Protein AF-A0A452YHN7-F1 (afdb_monomer_lite)

Organism: Aegilops tauschii subsp. strangulata (NCBI:txid200361)

Radius of gyration: 22.76 Å; chains: 1; bounding box: 49×23×71 Å

Secondary structure (DSSP, 8-state):
-HHHHHHHHHHHHHHS-THHHHHHHHHHHHHHHHHHHHHHHT---HHHHHHHHHHHHHHHHHHHHHT-GGGHHHHHHHHHHHHHHHHHHHHHHHHHHHH--HHHH--SSSSPPHHHHHHHHHHHHHHHHHTTT--SHHHHHHHHHHHHHHHHHHHHHTTSSSHHHHHHHHHHHHHHHHHHHHHHHHHTT-

Foldseek 3Di:
DVVLVVVQVVCCVPVVDSVVSCVVCVVVLVVVVVVLLVVLVPDLDLLVLLLQLLVLVVVVVVCVVVVHCRCVVSSVVSNVSSLVSSVVSLVVVLVCLVVDDLVVQDDDDLAAGVVLVVLLVVVLSSCVSCVNVPPCSCVVSNVSSVVSVVVSLQVNLVPDPDPVSSVSSVVNSVVSSVVSCCVSVVVVVD

Sequence (190 aa):
MDTASSEYIFIKAFFRDESMFYRVFEGPVAVIDENMKLTLANSHDAICLMLMICITKKHQLVMSNRRLPCLDTYLDKALIYLWPRFKTVFDMYIQSLYQCDAKMLWVDGTHPHHIVRCYMEFTASLIQLNAECGDGQLDMSLKRLRLAVDDLLVRFAEKFATQKLKHLFLLNNCDMAISILKVRFVLSCK

InterPro domains:
  IPR007258 Vps52 [PTHR14190] (1-182)
  IPR048361 Vps52, C-terminal [PF20655] (1-182)

Structure (mmCIF, N/CA/C/O backbone):
data_AF-A0A452YHN7-F1
#
_entry.id   AF-A0A452YHN7-F1
#
loop_
_atom_site.group_PDB
_atom_site.id
_atom_site.type_symbol
_atom_site.label_atom_id
_atom_site.label_alt_id
_atom_site.label_comp_id
_atom_site.label_asym_id
_atom_site.label_entity_id
_atom_site.label_seq_id
_atom_site.pdbx_PDB_ins_code
_atom_site.Cartn_x
_atom_site.Cartn_y
_atom_site.Cartn_z
_atom_site.occupancy
_atom_site.B_iso_or_equiv
_atom_site.auth_seq_id
_atom_site.auth_comp_id
_atom_site.auth_asym_id
_atom_site.auth_atom_id
_atom_site.pdbx_PDB_model_num
ATOM 1 N N . MET A 1 1 ? 8.869 4.383 -19.196 1.00 88.31 1 MET A N 1
ATOM 2 C CA . MET A 1 1 ? 8.410 3.147 -19.867 1.00 88.31 1 MET A CA 1
ATOM 3 C C . MET A 1 1 ? 8.464 3.276 -21.378 1.00 88.31 1 MET A C 1
ATOM 5 O O . MET A 1 1 ? 9.208 2.520 -21.979 1.00 88.31 1 MET A O 1
ATOM 9 N N . ASP A 1 2 ? 7.750 4.225 -21.990 1.00 91.81 2 ASP A N 1
ATOM 10 C CA . ASP A 1 2 ? 7.686 4.320 -23.459 1.00 91.81 2 ASP A CA 1
ATOM 11 C C . ASP A 1 2 ? 9.045 4.577 -24.114 1.00 91.81 2 ASP A C 1
ATOM 13 O O . ASP A 1 2 ? 9.359 3.914 -25.093 1.00 91.81 2 ASP A O 1
ATOM 17 N N . THR A 1 3 ? 9.895 5.419 -23.514 1.00 93.25 3 THR A N 1
ATOM 18 C CA . THR A 1 3 ? 11.285 5.610 -23.964 1.00 93.25 3 THR A CA 1
ATOM 19 C C . THR A 1 3 ? 12.079 4.304 -23.942 1.00 93.25 3 THR A C 1
ATOM 21 O O . THR A 1 3 ? 12.706 3.942 -24.924 1.00 93.25 3 THR A O 1
ATOM 24 N N . ALA A 1 4 ? 12.020 3.544 -22.845 1.00 93.50 4 ALA A N 1
ATOM 25 C CA . ALA A 1 4 ? 12.702 2.252 -22.769 1.00 93.50 4 ALA A CA 1
ATOM 26 C C . ALA A 1 4 ? 12.149 1.262 -23.811 1.00 93.50 4 ALA A C 1
ATOM 28 O O . ALA A 1 4 ? 12.918 0.546 -24.443 1.00 93.50 4 ALA A O 1
ATOM 29 N N . SER A 1 5 ? 10.830 1.259 -24.042 1.00 94.44 5 SER A N 1
ATOM 30 C CA . SER A 1 5 ? 10.205 0.444 -25.087 1.00 94.44 5 SER A CA 1
ATOM 31 C C . SER A 1 5 ? 10.688 0.823 -26.491 1.00 94.44 5 SER A C 1
ATOM 33 O O . SER A 1 5 ? 11.047 -0.068 -27.258 1.00 94.44 5 SER A O 1
ATOM 35 N N . SER A 1 6 ? 10.708 2.116 -26.835 1.00 95.50 6 SER A N 1
ATOM 36 C CA . SER A 1 6 ? 11.154 2.583 -28.153 1.00 95.50 6 SER A CA 1
ATOM 37 C C . SER A 1 6 ? 12.633 2.293 -28.381 1.00 95.50 6 SER A C 1
ATOM 39 O O . SER A 1 6 ? 12.98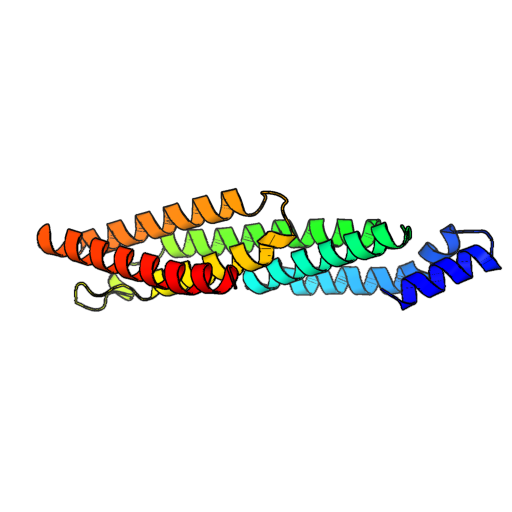6 1.761 -29.431 1.00 95.50 6 SER A O 1
ATOM 41 N N . GLU A 1 7 ? 13.477 2.563 -27.382 1.00 95.50 7 GLU A N 1
ATOM 42 C CA . GLU A 1 7 ? 14.915 2.298 -27.455 1.00 95.50 7 GLU A CA 1
ATOM 43 C C . GLU A 1 7 ? 15.213 0.804 -27.565 1.00 95.50 7 GLU A C 1
ATOM 45 O O . GLU A 1 7 ? 16.037 0.403 -28.381 1.00 95.50 7 GLU A O 1
ATOM 50 N N . TYR A 1 8 ? 14.515 -0.053 -26.815 1.00 95.50 8 TYR A N 1
ATOM 51 C CA . TYR A 1 8 ? 14.712 -1.498 -26.918 1.00 95.50 8 TYR A CA 1
ATOM 52 C C . TYR A 1 8 ? 14.364 -2.028 -28.316 1.00 95.50 8 TYR A C 1
ATOM 54 O O . TYR A 1 8 ? 15.129 -2.805 -28.889 1.00 95.50 8 TYR A O 1
ATOM 62 N N . ILE A 1 9 ? 13.247 -1.576 -28.901 1.00 95.06 9 ILE A N 1
ATOM 63 C CA . ILE A 1 9 ? 12.852 -1.959 -30.265 1.00 95.06 9 ILE A CA 1
ATOM 64 C C . ILE A 1 9 ? 13.881 -1.455 -31.284 1.00 95.06 9 ILE A C 1
ATOM 66 O O . ILE A 1 9 ? 14.292 -2.219 -32.161 1.00 95.06 9 ILE A O 1
ATOM 70 N N . PHE A 1 10 ? 14.315 -0.198 -31.161 1.00 96.38 10 PHE A N 1
ATOM 71 C CA . PHE A 1 10 ? 15.325 0.385 -32.041 1.00 96.38 10 PHE A CA 1
ATOM 72 C C . PHE A 1 10 ? 16.651 -0.374 -31.957 1.00 96.38 10 PHE A C 1
ATOM 74 O O . PHE A 1 10 ? 17.165 -0.808 -32.986 1.00 96.38 10 PHE A O 1
ATOM 81 N N . ILE A 1 11 ? 17.176 -0.597 -30.750 1.00 95.75 11 ILE A N 1
ATOM 82 C CA . ILE A 1 11 ? 18.455 -1.279 -30.532 1.00 95.75 11 ILE A CA 1
ATOM 83 C C . ILE A 1 11 ? 18.406 -2.701 -31.088 1.00 95.75 11 ILE A C 1
ATOM 85 O O . ILE A 1 11 ? 19.305 -3.111 -31.825 1.00 95.75 11 ILE A O 1
ATOM 89 N N . LYS A 1 12 ? 17.321 -3.430 -30.810 1.00 94.00 12 LYS A N 1
ATOM 90 C CA . LYS A 1 12 ? 17.101 -4.772 -31.349 1.00 94.00 12 LYS A CA 1
ATOM 91 C C . LYS A 1 12 ? 17.073 -4.778 -32.880 1.00 94.00 12 LYS A C 1
ATOM 93 O O . LYS A 1 12 ? 17.652 -5.674 -33.488 1.00 94.00 12 LYS A O 1
ATOM 98 N N . ALA A 1 13 ? 16.429 -3.798 -33.514 1.00 95.75 13 ALA A N 1
ATOM 99 C CA . ALA A 1 13 ? 16.336 -3.721 -34.971 1.00 95.75 13 ALA A CA 1
ATOM 100 C C . ALA A 1 13 ? 17.654 -3.284 -35.636 1.00 95.75 13 ALA A C 1
ATOM 102 O O . ALA A 1 13 ? 18.061 -3.869 -36.640 1.00 95.75 13 ALA A O 1
ATOM 103 N N . PHE A 1 14 ? 18.315 -2.267 -35.080 1.00 96.94 14 PHE A N 1
ATOM 104 C CA . PHE A 1 14 ? 19.502 -1.642 -35.657 1.00 96.94 14 PHE A CA 1
ATOM 105 C C . PHE A 1 14 ? 20.768 -2.468 -35.407 1.00 96.94 14 PHE A C 1
ATOM 107 O O . PHE A 1 14 ? 21.507 -2.759 -36.345 1.00 96.94 14 PHE A O 1
ATOM 114 N N . PHE A 1 15 ? 21.004 -2.888 -34.160 1.00 94.62 15 PHE A N 1
ATOM 115 C CA . PHE A 1 15 ? 22.218 -3.613 -33.772 1.00 94.62 15 PHE A CA 1
ATOM 116 C C . PHE A 1 15 ? 22.069 -5.135 -33.842 1.00 94.62 15 PHE A C 1
ATOM 118 O O . PHE A 1 15 ? 23.077 -5.835 -33.838 1.00 94.62 15 PHE A O 1
ATOM 125 N N . ARG A 1 16 ? 20.834 -5.659 -33.915 1.00 93.69 16 ARG A N 1
ATOM 126 C CA . ARG A 1 16 ? 20.531 -7.106 -33.859 1.00 93.69 16 ARG A CA 1
ATOM 127 C C . ARG A 1 16 ? 21.075 -7.808 -32.607 1.00 93.69 16 ARG A C 1
ATOM 129 O O . ARG A 1 16 ? 21.238 -9.024 -32.607 1.00 93.69 16 ARG A O 1
ATOM 136 N N . ASP A 1 17 ? 21.317 -7.044 -31.545 1.00 92.19 17 ASP A N 1
ATOM 137 C CA . ASP A 1 17 ? 21.816 -7.513 -30.255 1.00 92.19 17 ASP A CA 1
ATOM 138 C C . ASP A 1 17 ? 21.023 -6.839 -29.128 1.00 92.19 17 ASP A C 1
ATOM 140 O O . ASP A 1 17 ? 21.126 -5.634 -28.898 1.00 92.19 17 ASP A O 1
ATOM 144 N N . GLU A 1 18 ? 20.213 -7.626 -28.422 1.00 88.62 18 GLU A N 1
ATOM 145 C CA . GLU A 1 18 ? 19.385 -7.144 -27.312 1.00 88.62 18 GLU A CA 1
ATOM 146 C C . GLU A 1 18 ? 20.215 -6.789 -26.070 1.00 88.62 18 GLU A C 1
ATOM 148 O O . GLU A 1 18 ? 19.788 -5.968 -25.257 1.00 88.62 18 GLU A O 1
ATOM 153 N N . SER A 1 19 ? 21.418 -7.361 -25.925 1.00 92.12 19 SER A N 1
ATOM 154 C CA . SER A 1 19 ? 22.279 -7.131 -24.761 1.00 92.12 19 SER A CA 1
ATOM 155 C C . SER A 1 19 ? 22.757 -5.677 -24.667 1.00 92.12 19 SER A C 1
ATOM 157 O O . SER A 1 19 ? 22.983 -5.157 -23.571 1.00 92.12 19 SER A O 1
ATOM 159 N N . MET A 1 20 ? 22.828 -4.985 -25.809 1.00 93.94 20 MET A N 1
ATOM 160 C CA . MET A 1 20 ? 23.209 -3.577 -25.886 1.00 93.94 20 MET A CA 1
ATOM 161 C C . MET A 1 20 ? 22.236 -2.659 -25.148 1.00 93.94 20 MET A C 1
ATOM 163 O O . MET A 1 20 ? 22.677 -1.682 -24.546 1.00 93.94 20 MET A O 1
ATOM 167 N N . PHE A 1 21 ? 20.939 -2.984 -25.121 1.00 95.06 21 PHE A N 1
ATOM 168 C CA . PHE A 1 21 ? 19.966 -2.196 -24.364 1.00 95.06 21 PHE A CA 1
ATOM 169 C C . PHE A 1 21 ? 20.344 -2.144 -22.883 1.00 95.06 21 PHE A C 1
ATOM 171 O O . PHE A 1 21 ? 20.400 -1.066 -22.296 1.00 95.06 21 PHE A O 1
ATOM 178 N N . TYR A 1 22 ? 20.670 -3.298 -22.297 1.00 94.06 22 TYR A N 1
ATOM 179 C CA . TYR A 1 22 ? 21.016 -3.388 -20.881 1.00 94.06 22 TYR A CA 1
ATOM 180 C C . TYR A 1 22 ? 22.304 -2.630 -20.552 1.00 94.06 22 TYR A C 1
ATOM 182 O O . TYR A 1 22 ? 22.379 -2.028 -19.490 1.00 94.06 22 TYR A O 1
ATOM 190 N N . ARG A 1 23 ? 23.275 -2.584 -21.474 1.00 94.12 23 ARG A N 1
ATOM 191 C CA . ARG A 1 23 ? 24.498 -1.775 -21.319 1.00 94.12 23 ARG A CA 1
ATOM 192 C C . ARG A 1 23 ? 24.214 -0.274 -21.365 1.00 94.12 23 ARG A C 1
ATOM 194 O O . ARG A 1 23 ? 24.741 0.474 -20.552 1.00 94.12 23 ARG A O 1
ATOM 201 N N . VAL A 1 24 ? 23.368 0.171 -22.296 1.00 94.25 24 VAL A N 1
ATOM 202 C CA . VAL A 1 24 ? 22.991 1.591 -22.422 1.00 94.25 24 VAL A CA 1
ATOM 203 C C . VAL A 1 24 ? 22.180 2.054 -21.209 1.00 94.25 24 VAL A C 1
ATOM 205 O O . VAL A 1 24 ? 22.388 3.156 -20.703 1.00 94.25 24 VAL A O 1
ATOM 208 N N . PHE A 1 25 ? 21.269 1.210 -20.721 1.00 94.94 25 PHE A N 1
ATOM 209 C CA . PHE A 1 25 ? 20.377 1.540 -19.609 1.00 94.94 25 PHE A CA 1
ATOM 210 C C . PHE A 1 25 ? 20.943 1.209 -18.223 1.00 94.94 25 PHE A C 1
ATOM 212 O O . PHE A 1 25 ? 20.307 1.564 -17.233 1.00 94.94 25 PHE A O 1
ATOM 219 N N . GLU A 1 26 ? 22.130 0.605 -18.120 1.00 94.75 26 GLU A N 1
ATOM 220 C CA . GLU A 1 26 ? 22.750 0.235 -16.841 1.00 94.75 26 GLU A CA 1
ATOM 221 C C . GLU A 1 26 ? 22.868 1.436 -15.891 1.00 94.75 26 GLU A C 1
ATOM 223 O O . GLU A 1 26 ? 22.353 1.395 -14.775 1.00 94.75 26 GLU A O 1
ATOM 228 N N . GLY A 1 27 ? 23.474 2.535 -16.354 1.00 96.25 27 GLY A N 1
ATOM 229 C CA . GLY A 1 27 ? 23.665 3.751 -15.556 1.00 96.25 27 GLY A CA 1
ATOM 230 C C . GLY A 1 27 ? 22.347 4.381 -15.080 1.00 96.25 27 GLY A C 1
ATOM 231 O O . GLY A 1 27 ? 22.162 4.560 -13.875 1.00 96.25 27 GLY A O 1
ATOM 232 N N . PRO A 1 28 ? 21.394 4.687 -15.984 1.00 94.06 28 PRO A N 1
ATOM 233 C CA . PRO A 1 28 ? 20.086 5.211 -15.596 1.00 94.06 28 PRO A CA 1
ATOM 234 C C . PRO A 1 28 ? 19.325 4.301 -14.624 1.00 94.06 28 PRO A C 1
ATOM 236 O O . PRO A 1 28 ? 18.767 4.785 -13.640 1.00 94.06 28 PRO A O 1
ATOM 239 N N . VAL A 1 29 ? 19.315 2.985 -14.867 1.00 93.12 29 VAL A N 1
ATOM 240 C CA . VAL A 1 29 ? 18.638 2.022 -13.987 1.00 93.12 29 VAL A CA 1
ATOM 241 C C . VAL A 1 29 ? 19.311 1.969 -12.615 1.00 93.12 29 VAL A C 1
ATOM 243 O O . VAL A 1 29 ? 18.602 1.914 -11.613 1.00 93.12 29 VAL A O 1
ATOM 246 N N . ALA A 1 30 ? 20.643 2.049 -12.543 1.00 94.88 30 ALA A N 1
ATOM 247 C CA . ALA A 1 30 ? 21.377 2.088 -11.279 1.00 94.88 30 ALA A CA 1
ATOM 248 C C . ALA A 1 30 ? 21.014 3.319 -10.433 1.00 94.88 30 ALA A C 1
ATOM 250 O O . ALA A 1 30 ? 20.709 3.176 -9.251 1.00 94.88 30 ALA A O 1
ATOM 251 N N . VAL A 1 31 ? 20.945 4.511 -11.037 1.00 95.94 31 VAL A N 1
ATOM 252 C CA . VAL A 1 31 ? 20.538 5.740 -10.328 1.00 95.94 31 VAL A CA 1
ATOM 253 C C . VAL A 1 31 ? 19.111 5.625 -9.786 1.00 95.94 31 VAL A C 1
ATOM 255 O O . VAL A 1 31 ? 18.834 6.006 -8.647 1.00 95.94 31 VAL A O 1
ATOM 258 N N . ILE A 1 32 ? 18.191 5.072 -10.582 1.00 93.06 32 ILE A N 1
ATOM 259 C CA . ILE A 1 32 ? 16.807 4.855 -10.146 1.00 93.06 32 ILE A CA 1
ATOM 260 C C . ILE A 1 32 ? 16.756 3.841 -8.991 1.00 93.06 32 ILE A C 1
ATOM 262 O O . ILE A 1 32 ? 16.024 4.058 -8.024 1.00 93.06 32 ILE A O 1
ATOM 266 N N . ASP A 1 33 ? 17.536 2.760 -9.069 1.00 93.38 33 ASP A N 1
ATOM 267 C CA . ASP A 1 33 ? 17.636 1.724 -8.034 1.00 93.38 33 ASP A CA 1
ATOM 268 C C . ASP A 1 33 ? 18.132 2.291 -6.696 1.00 93.38 33 ASP A C 1
ATOM 270 O O . ASP A 1 33 ? 17.554 2.018 -5.642 1.00 93.38 33 ASP A O 1
ATOM 274 N N . GLU A 1 34 ? 19.178 3.117 -6.730 1.00 95.06 34 GLU A N 1
ATOM 275 C CA . GLU A 1 34 ? 19.720 3.788 -5.547 1.00 95.06 34 GLU A CA 1
ATOM 276 C C . GLU A 1 34 ? 18.713 4.763 -4.936 1.00 95.06 34 GLU A C 1
ATOM 278 O O . GLU A 1 34 ? 18.426 4.692 -3.736 1.00 95.06 34 GLU A O 1
ATOM 283 N N . ASN A 1 35 ? 18.103 5.621 -5.758 1.00 93.44 35 ASN A N 1
ATOM 284 C CA . ASN A 1 35 ? 17.097 6.572 -5.292 1.00 93.44 35 ASN A CA 1
ATOM 285 C C . ASN A 1 35 ? 15.884 5.870 -4.664 1.00 93.44 35 ASN A C 1
ATOM 287 O O . ASN A 1 35 ? 15.347 6.317 -3.646 1.00 93.44 35 ASN A O 1
ATOM 291 N N . MET A 1 36 ? 15.461 4.744 -5.243 1.00 92.62 36 MET A N 1
ATOM 292 C CA . MET A 1 36 ? 14.373 3.939 -4.706 1.00 92.62 36 MET A CA 1
ATOM 293 C C . MET A 1 36 ? 14.715 3.405 -3.311 1.00 92.62 36 MET A C 1
ATOM 295 O O . MET A 1 36 ? 13.911 3.559 -2.392 1.00 92.62 36 MET A O 1
ATOM 299 N N . LYS A 1 37 ? 15.914 2.847 -3.108 1.00 92.19 37 LYS A N 1
ATOM 300 C CA . LYS A 1 37 ? 16.347 2.358 -1.785 1.00 92.19 37 LYS A CA 1
ATOM 301 C C . LYS A 1 37 ? 16.374 3.472 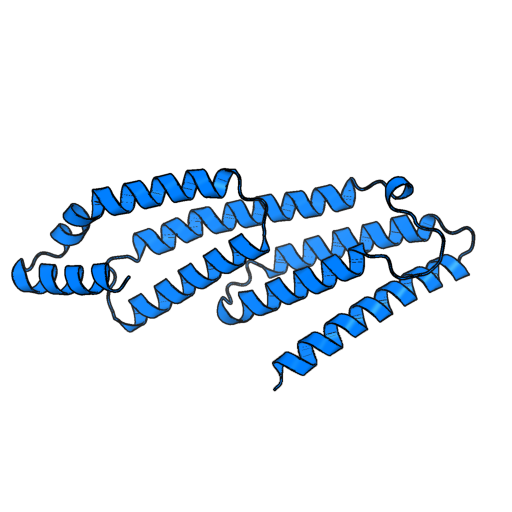-0.740 1.00 92.19 37 LYS A C 1
ATOM 303 O O . LYS A 1 37 ? 15.852 3.282 0.358 1.00 92.19 37 LYS A O 1
ATOM 308 N N . LEU A 1 38 ? 16.935 4.631 -1.090 1.00 93.31 38 LEU A N 1
ATOM 309 C CA . LEU A 1 38 ? 17.023 5.789 -0.194 1.00 93.31 38 LEU A CA 1
ATOM 310 C C . LEU A 1 38 ? 15.638 6.306 0.206 1.00 93.31 38 LEU A C 1
ATOM 312 O O . LEU A 1 38 ? 15.378 6.558 1.383 1.00 93.31 38 LEU A O 1
ATOM 316 N N . THR A 1 39 ? 14.731 6.411 -0.765 1.00 92.00 39 THR A N 1
ATOM 317 C CA . THR A 1 39 ? 13.365 6.891 -0.531 1.00 92.00 39 THR A CA 1
ATOM 318 C C . THR A 1 39 ? 12.570 5.904 0.328 1.00 92.00 39 THR A C 1
ATOM 320 O O . THR A 1 39 ? 11.875 6.302 1.265 1.00 92.00 39 THR A O 1
ATOM 323 N N . LEU A 1 40 ? 12.684 4.600 0.051 1.00 94.19 40 LEU A N 1
ATOM 324 C CA . LEU A 1 40 ? 11.934 3.572 0.771 1.00 94.19 40 LEU A CA 1
ATOM 325 C C . LEU A 1 40 ? 12.386 3.403 2.219 1.00 94.19 40 LEU A C 1
ATOM 327 O O . LEU A 1 40 ? 11.536 3.147 3.070 1.00 94.19 40 LEU A O 1
ATOM 331 N N . ALA A 1 41 ? 13.674 3.588 2.521 1.00 91.31 41 ALA A N 1
ATOM 332 C CA . ALA A 1 41 ? 14.206 3.440 3.877 1.00 91.31 41 ALA A CA 1
ATOM 333 C C . ALA A 1 41 ? 13.457 4.301 4.913 1.00 91.31 41 ALA A C 1
ATOM 335 O O . ALA A 1 41 ? 13.236 3.856 6.039 1.00 91.31 41 ALA A O 1
ATOM 336 N N . ASN A 1 42 ? 12.998 5.491 4.509 1.00 89.56 42 ASN A N 1
ATOM 337 C CA . ASN A 1 42 ? 12.337 6.461 5.385 1.00 89.56 42 ASN A CA 1
ATOM 338 C C . ASN A 1 42 ? 10.824 6.606 5.134 1.00 89.56 42 ASN A C 1
ATOM 340 O O . ASN A 1 42 ? 10.173 7.441 5.763 1.00 89.56 42 ASN A O 1
ATOM 344 N N . SER A 1 43 ? 10.234 5.804 4.239 1.00 93.19 43 SER A N 1
ATOM 345 C CA . SER A 1 43 ? 8.803 5.892 3.921 1.00 93.19 43 SER A CA 1
ATOM 346 C C . SER A 1 43 ? 7.956 5.156 4.954 1.00 93.19 43 SER A C 1
ATOM 348 O O . SER A 1 43 ? 8.125 3.953 5.137 1.00 93.19 43 SER A O 1
ATOM 350 N N . HIS A 1 44 ? 7.046 5.857 5.627 1.00 94.75 44 HIS A N 1
ATOM 351 C CA . HIS A 1 44 ? 6.161 5.298 6.659 1.00 94.75 44 HIS A CA 1
ATOM 352 C C . HIS A 1 44 ? 4.685 5.319 6.251 1.00 94.75 44 HIS A C 1
ATOM 354 O O . HIS A 1 44 ? 3.826 5.095 7.095 1.00 94.75 44 HIS A O 1
ATOM 360 N N . ASP A 1 45 ? 4.384 5.602 4.982 1.00 95.31 45 ASP A N 1
ATOM 361 C CA . ASP A 1 45 ? 3.023 5.666 4.448 1.00 95.31 45 ASP A CA 1
ATOM 362 C C . ASP A 1 45 ? 2.686 4.362 3.712 1.00 95.31 45 ASP A C 1
ATOM 364 O O . ASP A 1 45 ? 3.121 4.123 2.581 1.00 95.31 45 ASP A O 1
ATOM 368 N N . ALA A 1 46 ? 1.899 3.503 4.362 1.00 95.31 46 ALA A N 1
ATOM 369 C CA . ALA A 1 46 ? 1.489 2.227 3.787 1.00 95.31 46 ALA A CA 1
ATOM 370 C C . ALA A 1 46 ? 0.574 2.378 2.555 1.00 95.31 46 ALA A C 1
ATOM 372 O O . ALA A 1 46 ? 0.618 1.521 1.673 1.00 95.31 46 ALA A O 1
ATOM 373 N N . ILE A 1 47 ? -0.228 3.447 2.458 1.00 94.88 47 ILE A N 1
ATOM 374 C CA . ILE A 1 47 ? -1.088 3.694 1.289 1.00 94.88 47 ILE A CA 1
ATOM 375 C C . ILE A 1 47 ? -0.221 4.056 0.086 1.00 94.88 47 ILE A C 1
ATOM 377 O O . ILE A 1 47 ? -0.394 3.480 -0.988 1.00 94.88 47 ILE A O 1
ATOM 381 N N . CYS A 1 48 ? 0.745 4.956 0.274 1.00 94.94 48 CYS A N 1
ATOM 382 C CA . CYS A 1 48 ? 1.697 5.330 -0.769 1.00 94.94 48 CYS A CA 1
ATOM 383 C C . CYS A 1 48 ? 2.504 4.113 -1.250 1.00 94.94 48 CYS A C 1
ATOM 385 O O . CYS A 1 48 ? 2.599 3.864 -2.451 1.00 94.94 48 CYS A O 1
ATOM 387 N N . LEU A 1 49 ? 3.005 3.287 -0.324 1.00 95.62 49 LEU A N 1
ATOM 388 C CA . LEU A 1 49 ? 3.714 2.050 -0.667 1.00 95.62 49 LEU A CA 1
ATOM 389 C C . LEU A 1 49 ? 2.828 1.075 -1.457 1.00 95.62 49 LEU A C 1
ATOM 391 O O . LEU A 1 49 ? 3.273 0.535 -2.468 1.00 95.62 49 LEU A O 1
ATOM 395 N N . MET A 1 50 ? 1.569 0.884 -1.050 1.00 94.56 50 MET A N 1
ATOM 396 C CA . MET A 1 50 ? 0.617 0.047 -1.790 1.00 94.56 50 MET A CA 1
ATOM 397 C C . MET A 1 50 ? 0.349 0.597 -3.197 1.00 94.56 50 MET A C 1
ATOM 399 O O . MET A 1 50 ? 0.322 -0.159 -4.168 1.00 94.56 50 MET A O 1
ATOM 403 N N . LEU A 1 51 ? 0.214 1.917 -3.335 1.00 94.50 51 LEU A N 1
ATOM 404 C CA . LEU A 1 51 ? 0.050 2.563 -4.633 1.00 94.50 51 LEU A CA 1
ATOM 405 C C . LEU A 1 51 ? 1.263 2.307 -5.542 1.00 94.50 51 LEU A C 1
ATOM 407 O O . LEU A 1 51 ? 1.085 1.925 -6.697 1.00 94.50 51 LEU A O 1
ATOM 411 N N . MET A 1 52 ? 2.488 2.443 -5.025 1.00 95.06 52 MET A N 1
ATOM 412 C CA . MET A 1 52 ? 3.715 2.148 -5.778 1.00 95.06 52 MET A CA 1
ATOM 413 C C . MET A 1 52 ? 3.780 0.682 -6.231 1.00 95.06 52 MET A C 1
ATOM 415 O O . MET A 1 52 ? 4.150 0.411 -7.375 1.00 95.06 52 MET A O 1
ATOM 419 N N . ILE A 1 53 ? 3.385 -0.263 -5.372 1.00 94.69 53 ILE A N 1
ATOM 420 C CA . ILE A 1 53 ? 3.296 -1.694 -5.712 1.00 94.69 53 ILE A CA 1
ATOM 421 C C . ILE A 1 53 ? 2.329 -1.901 -6.877 1.00 94.69 53 ILE A C 1
ATOM 423 O O . ILE A 1 53 ? 2.672 -2.555 -7.864 1.00 94.69 53 ILE A O 1
ATOM 427 N N . CYS A 1 54 ? 1.138 -1.312 -6.792 1.00 94.00 54 CYS A N 1
ATOM 428 C CA . CYS A 1 54 ? 0.121 -1.478 -7.818 1.00 94.00 54 CYS A CA 1
ATOM 429 C C . CYS A 1 54 ? 0.491 -0.816 -9.148 1.00 94.00 54 CYS A C 1
ATOM 431 O O . CYS A 1 54 ? 0.293 -1.416 -10.205 1.00 94.00 54 CYS A O 1
ATOM 433 N N . ILE A 1 55 ? 1.121 0.361 -9.117 1.00 94.00 55 ILE A N 1
ATOM 434 C CA . ILE A 1 55 ? 1.686 0.994 -10.316 1.00 94.00 55 ILE A CA 1
ATOM 435 C C . ILE A 1 55 ? 2.750 0.086 -10.948 1.00 94.00 55 ILE A C 1
ATOM 437 O O . ILE A 1 55 ? 2.712 -0.151 -12.155 1.00 94.00 55 ILE A O 1
ATOM 441 N N . THR A 1 56 ? 3.652 -0.479 -10.140 1.00 94.94 56 THR A N 1
ATOM 442 C CA . THR A 1 56 ? 4.722 -1.369 -10.621 1.00 94.94 56 THR A CA 1
ATOM 443 C C . THR A 1 56 ? 4.149 -2.619 -11.292 1.00 94.94 56 THR A C 1
ATOM 445 O O . THR A 1 56 ? 4.544 -2.956 -12.406 1.00 94.94 56 THR A O 1
ATOM 448 N N . LYS A 1 57 ? 3.141 -3.259 -10.688 1.00 93.75 57 LYS A N 1
ATOM 449 C CA . LYS A 1 57 ? 2.439 -4.402 -11.295 1.00 93.75 57 LYS A CA 1
ATOM 450 C C . LYS A 1 57 ? 1.710 -4.039 -12.585 1.00 93.75 57 LYS A C 1
ATOM 452 O O . LYS A 1 57 ? 1.761 -4.780 -13.563 1.00 93.75 57 LYS A O 1
ATOM 457 N N . LYS A 1 58 ? 1.058 -2.875 -12.628 1.00 93.31 58 LYS A N 1
ATOM 458 C CA . LYS A 1 58 ? 0.401 -2.387 -13.848 1.00 93.31 58 LYS A CA 1
ATOM 459 C C . LYS A 1 58 ? 1.414 -2.155 -14.966 1.00 93.31 58 LYS A C 1
ATOM 461 O O . LYS A 1 58 ? 1.133 -2.452 -16.124 1.00 93.31 58 LYS A O 1
ATOM 466 N N . HIS A 1 59 ? 2.608 -1.674 -14.629 1.00 94.56 59 HIS A N 1
ATOM 467 C CA . HIS A 1 59 ? 3.722 -1.554 -15.564 1.00 94.56 59 HIS A CA 1
ATOM 468 C C . HIS A 1 59 ? 4.216 -2.915 -16.070 1.00 94.56 59 HIS A C 1
ATOM 470 O O . HIS A 1 59 ? 4.415 -3.049 -17.278 1.00 94.56 59 HIS A O 1
ATOM 476 N N . GLN A 1 60 ? 4.311 -3.934 -15.209 1.00 94.31 60 GLN A N 1
ATOM 477 C CA . GLN A 1 60 ? 4.617 -5.307 -15.639 1.00 94.31 60 GLN A CA 1
ATOM 478 C C . GLN A 1 60 ? 3.570 -5.832 -16.627 1.00 94.31 60 GLN A C 1
ATOM 480 O O . GLN A 1 60 ? 3.925 -6.338 -17.689 1.00 94.31 60 GLN A O 1
ATOM 485 N N . LEU A 1 61 ? 2.279 -5.641 -16.336 1.00 93.75 61 LEU A N 1
ATOM 486 C CA . LEU A 1 61 ? 1.198 -6.047 -17.238 1.00 93.75 61 LEU A CA 1
ATOM 487 C C . LEU A 1 61 ? 1.292 -5.338 -18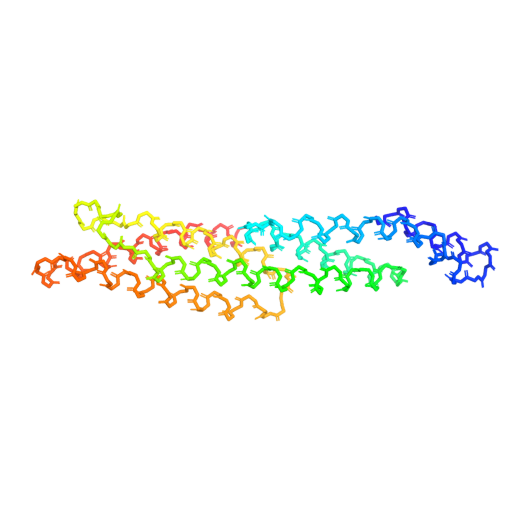.597 1.00 93.75 61 LEU A C 1
ATOM 489 O O . LEU A 1 61 ? 1.146 -5.969 -19.641 1.00 93.75 61 LEU A O 1
ATOM 493 N N . VAL A 1 62 ? 1.564 -4.030 -18.604 1.00 94.69 62 VAL A N 1
ATOM 494 C CA . VAL A 1 62 ? 1.738 -3.261 -19.845 1.00 94.69 62 VAL A CA 1
ATOM 495 C C . VAL A 1 62 ? 2.932 -3.775 -20.653 1.00 94.69 62 VAL A C 1
ATOM 497 O O . VAL A 1 62 ? 2.798 -3.954 -21.863 1.00 94.69 62 VAL A O 1
ATOM 500 N N . MET A 1 63 ? 4.078 -4.038 -20.019 1.00 95.12 63 MET A N 1
ATOM 501 C CA . MET A 1 63 ? 5.266 -4.566 -20.706 1.00 95.12 63 MET A CA 1
ATOM 502 C C . MET A 1 63 ? 5.042 -5.980 -21.244 1.00 95.12 63 MET A C 1
ATOM 504 O O . MET A 1 63 ? 5.379 -6.257 -22.398 1.00 95.12 63 MET A O 1
ATOM 508 N N . SER A 1 64 ? 4.372 -6.830 -20.464 1.00 94.50 64 SER A N 1
ATOM 509 C CA . SER A 1 64 ? 3.964 -8.174 -20.876 1.00 94.50 64 SER A CA 1
ATOM 510 C C . SER A 1 64 ? 3.032 -8.134 -22.093 1.00 94.50 64 SER A C 1
ATOM 512 O O . SER A 1 64 ? 3.298 -8.792 -23.100 1.00 94.50 64 SER A O 1
ATOM 514 N N . ASN A 1 65 ? 2.012 -7.268 -22.076 1.00 95.19 65 ASN A N 1
ATOM 515 C CA . ASN A 1 65 ? 1.093 -7.080 -23.204 1.00 95.19 65 ASN A CA 1
ATOM 516 C C . ASN A 1 65 ? 1.807 -6.572 -24.466 1.00 95.19 65 ASN A C 1
ATOM 518 O O . ASN A 1 65 ? 1.453 -6.960 -25.579 1.00 95.19 65 ASN A O 1
ATOM 522 N N . ARG A 1 66 ? 2.831 -5.726 -24.302 1.00 95.00 66 ARG A N 1
ATOM 523 C CA . ARG A 1 66 ? 3.685 -5.247 -25.401 1.00 95.00 66 ARG A CA 1
ATOM 524 C C . ARG A 1 66 ? 4.704 -6.293 -25.871 1.00 95.00 66 ARG A C 1
ATOM 526 O O . ARG A 1 66 ? 5.302 -6.094 -26.924 1.00 95.00 66 ARG A O 1
ATOM 533 N N . ARG A 1 67 ? 4.891 -7.394 -25.130 1.00 95.06 67 ARG A N 1
ATOM 534 C CA . ARG A 1 67 ? 5.927 -8.422 -25.346 1.00 95.06 67 ARG A CA 1
ATOM 535 C C . ARG A 1 67 ? 7.350 -7.849 -25.311 1.00 95.06 67 ARG A C 1
ATOM 537 O O . ARG A 1 67 ? 8.189 -8.211 -26.134 1.00 95.06 67 ARG A O 1
ATOM 544 N N . LEU A 1 68 ? 7.607 -6.932 -24.377 1.00 94.69 68 LEU A N 1
ATOM 545 C CA . LEU A 1 68 ? 8.896 -6.252 -24.223 1.00 94.69 68 LEU A CA 1
ATOM 546 C C . LEU A 1 68 ? 9.518 -6.582 -22.855 1.00 94.69 68 LEU A C 1
ATOM 548 O O . LEU A 1 68 ? 9.203 -5.895 -21.886 1.00 94.69 68 LEU A O 1
ATOM 552 N N . PRO A 1 69 ? 10.440 -7.561 -22.764 1.00 93.25 69 PRO A N 1
ATOM 553 C CA . PRO A 1 69 ? 10.994 -8.019 -21.483 1.00 93.25 69 PRO A CA 1
ATOM 554 C C . PRO A 1 69 ? 12.092 -7.103 -20.908 1.00 93.25 69 PRO A C 1
ATOM 556 O O . PRO A 1 69 ? 12.701 -7.387 -19.879 1.00 93.25 69 PRO A O 1
ATOM 559 N N . CYS A 1 70 ? 12.389 -5.991 -21.583 1.00 93.44 70 CYS A N 1
ATOM 560 C CA . CYS A 1 70 ? 13.545 -5.135 -21.311 1.00 93.44 70 CYS A CA 1
ATOM 561 C C . CYS A 1 70 ? 13.598 -4.532 -19.893 1.00 93.44 70 CYS A C 1
ATOM 563 O O . CYS A 1 70 ? 14.681 -4.197 -19.418 1.00 93.44 70 CYS A O 1
ATOM 565 N N . LEU A 1 71 ? 12.455 -4.414 -19.208 1.00 94.81 71 LEU A N 1
ATOM 566 C CA . LEU A 1 71 ? 12.354 -3.854 -17.855 1.00 94.81 71 LEU A CA 1
ATOM 567 C C . LEU A 1 71 ? 11.903 -4.868 -16.795 1.00 94.81 71 LEU A C 1
ATOM 569 O O . LEU A 1 71 ? 11.766 -4.478 -15.636 1.00 94.81 71 LEU A O 1
ATOM 573 N N . ASP A 1 72 ? 11.691 -6.137 -17.152 1.00 94.06 72 ASP A N 1
ATOM 574 C CA . ASP A 1 72 ? 11.099 -7.134 -16.248 1.00 94.06 72 ASP A CA 1
ATOM 575 C C . ASP A 1 72 ? 11.929 -7.281 -14.968 1.00 94.06 72 ASP A C 1
ATOM 577 O O . ASP A 1 72 ? 11.421 -7.066 -13.868 1.00 94.06 72 ASP A O 1
ATOM 581 N N . THR A 1 73 ? 13.244 -7.476 -15.114 1.00 93.12 73 THR A N 1
ATOM 582 C CA . THR A 1 73 ? 14.184 -7.582 -13.988 1.00 93.12 73 THR A CA 1
ATOM 583 C C . THR A 1 73 ? 14.139 -6.366 -13.061 1.00 93.12 73 THR A C 1
ATOM 585 O O . THR A 1 73 ? 14.242 -6.504 -11.843 1.00 93.12 73 THR A O 1
ATOM 588 N N . TYR A 1 74 ? 13.995 -5.161 -13.618 1.00 93.75 74 TYR A N 1
ATOM 589 C CA . TYR A 1 74 ? 13.913 -3.935 -12.824 1.00 93.75 74 TYR A CA 1
ATOM 590 C C . TYR A 1 74 ? 12.592 -3.861 -12.047 1.00 93.75 74 TYR A C 1
ATOM 592 O O . TYR A 1 74 ? 12.600 -3.563 -10.853 1.00 93.75 74 TYR A O 1
ATOM 600 N N . LEU A 1 75 ? 11.465 -4.159 -12.699 1.00 95.62 75 LEU A N 1
ATOM 601 C CA . LEU A 1 75 ? 10.142 -4.118 -12.073 1.00 95.62 75 LEU A CA 1
ATOM 602 C C . LEU A 1 75 ? 9.991 -5.200 -10.990 1.00 95.62 75 LEU A C 1
ATOM 604 O O . LEU A 1 75 ? 9.459 -4.919 -9.916 1.00 95.62 75 LEU A O 1
ATOM 608 N N . ASP A 1 76 ? 10.528 -6.400 -11.219 1.00 95.19 76 ASP A N 1
ATOM 609 C CA . ASP A 1 76 ? 10.574 -7.466 -10.213 1.00 95.19 76 ASP A CA 1
ATOM 610 C C . ASP A 1 76 ? 11.394 -7.040 -8.993 1.00 95.19 76 ASP A C 1
ATOM 612 O O . ASP A 1 76 ? 10.956 -7.164 -7.846 1.00 95.19 76 ASP A O 1
ATOM 616 N N . LYS A 1 77 ? 12.574 -6.460 -9.230 1.00 95.19 77 LYS A N 1
ATOM 617 C CA . LYS A 1 77 ? 13.444 -5.947 -8.170 1.00 95.19 77 LYS A CA 1
ATOM 618 C C . LYS A 1 77 ? 12.785 -4.811 -7.380 1.00 95.19 77 LYS A C 1
ATOM 620 O O . LYS A 1 77 ? 12.884 -4.783 -6.154 1.00 95.19 77 LYS A O 1
ATOM 625 N N . ALA A 1 78 ? 12.053 -3.923 -8.049 1.00 95.38 78 ALA A N 1
ATOM 626 C CA . ALA A 1 78 ? 11.267 -2.876 -7.404 1.00 95.38 78 ALA A CA 1
ATOM 627 C C . ALA A 1 78 ? 10.230 -3.468 -6.427 1.00 95.38 78 ALA A C 1
ATOM 629 O O . ALA A 1 78 ? 10.131 -3.018 -5.281 1.00 95.38 78 ALA A O 1
ATOM 630 N N . LEU A 1 79 ? 9.515 -4.528 -6.822 1.00 94.81 79 LEU A N 1
ATOM 631 C CA . LEU A 1 79 ? 8.584 -5.239 -5.936 1.00 94.81 79 LEU A CA 1
ATOM 632 C C . LEU A 1 79 ? 9.290 -5.922 -4.754 1.00 94.81 79 LEU A C 1
ATOM 634 O O . LEU A 1 79 ? 8.765 -5.887 -3.637 1.00 94.81 79 LEU A O 1
ATOM 638 N N . ILE A 1 80 ? 10.486 -6.484 -4.970 1.00 94.56 80 ILE A N 1
ATOM 639 C CA . ILE A 1 80 ? 11.321 -7.076 -3.909 1.00 94.56 80 ILE A CA 1
ATOM 640 C C . ILE A 1 80 ? 11.705 -6.037 -2.845 1.00 94.56 80 ILE A C 1
ATOM 642 O O . ILE A 1 80 ? 11.876 -6.406 -1.688 1.00 94.56 80 ILE A O 1
ATOM 646 N N . TYR A 1 81 ? 11.792 -4.747 -3.178 1.00 95.00 81 TYR A N 1
ATOM 647 C CA . TYR A 1 81 ? 12.021 -3.687 -2.188 1.00 95.00 81 TYR A CA 1
ATOM 648 C C . TYR A 1 81 ? 10.740 -3.166 -1.542 1.00 95.00 81 TYR A C 1
ATOM 650 O O . TYR A 1 81 ? 10.701 -2.934 -0.330 1.00 95.00 81 TYR A O 1
ATOM 658 N N . LEU A 1 82 ? 9.682 -2.995 -2.333 1.00 95.31 82 LEU A N 1
ATOM 659 C CA . LEU A 1 82 ? 8.431 -2.406 -1.865 1.00 95.31 82 LEU A CA 1
ATOM 660 C C . LEU A 1 82 ? 7.712 -3.291 -0.845 1.00 95.31 82 LEU A C 1
ATOM 662 O O . LEU A 1 82 ? 7.275 -2.793 0.192 1.00 95.31 82 LEU A O 1
ATOM 666 N N . TRP A 1 83 ? 7.606 -4.597 -1.104 1.00 94.19 83 TRP A N 1
ATOM 667 C CA . TRP A 1 83 ? 6.847 -5.503 -0.238 1.00 94.19 83 TRP A CA 1
ATOM 668 C C . TRP A 1 83 ? 7.428 -5.646 1.173 1.00 94.19 83 TRP A C 1
ATOM 670 O O . TRP A 1 83 ? 6.657 -5.523 2.130 1.00 94.19 83 TRP A O 1
ATOM 680 N N . PRO A 1 84 ? 8.744 -5.879 1.359 1.00 94.19 84 PRO A N 1
ATOM 681 C CA . PRO A 1 84 ? 9.339 -5.889 2.689 1.00 94.19 84 PRO A CA 1
ATOM 682 C C . PRO A 1 84 ? 9.124 -4.568 3.417 1.00 94.19 84 PRO A C 1
ATOM 684 O O . PRO A 1 84 ? 8.713 -4.584 4.575 1.00 94.19 84 PRO A O 1
ATOM 687 N N . ARG A 1 85 ? 9.304 -3.426 2.734 1.00 95.94 85 ARG A N 1
ATOM 688 C CA . ARG A 1 85 ? 9.090 -2.121 3.367 1.00 95.94 85 ARG A CA 1
ATOM 689 C C . ARG A 1 85 ? 7.635 -1.922 3.787 1.00 95.94 85 ARG A C 1
ATOM 691 O O . ARG A 1 85 ? 7.395 -1.485 4.909 1.00 95.94 85 ARG A O 1
ATOM 698 N N . PHE A 1 86 ? 6.676 -2.281 2.932 1.00 95.31 86 PHE A N 1
ATOM 699 C CA . PHE A 1 86 ? 5.251 -2.248 3.267 1.00 95.31 86 PHE A CA 1
ATOM 700 C C . PHE A 1 86 ? 4.957 -3.080 4.518 1.00 95.31 86 PHE A C 1
ATOM 702 O O . PHE A 1 86 ? 4.318 -2.581 5.439 1.00 95.31 86 PHE A O 1
ATOM 709 N N . LYS A 1 87 ? 5.475 -4.315 4.592 1.00 94.50 87 LYS A N 1
ATOM 710 C CA . LYS A 1 87 ? 5.299 -5.195 5.759 1.00 94.50 87 LYS A CA 1
ATOM 711 C C . LYS A 1 87 ? 5.886 -4.578 7.028 1.00 94.50 87 LYS A C 1
ATOM 713 O O . LYS A 1 87 ? 5.190 -4.541 8.035 1.00 94.50 87 LYS A O 1
ATOM 718 N N . THR A 1 88 ? 7.091 -4.009 6.962 1.00 95.81 88 THR A N 1
ATOM 719 C CA . THR A 1 88 ? 7.707 -3.304 8.097 1.00 95.81 88 THR A CA 1
ATOM 720 C C . THR A 1 88 ? 6.841 -2.148 8.594 1.00 95.81 88 THR A C 1
ATOM 722 O O . THR A 1 88 ? 6.566 -2.069 9.785 1.00 95.81 88 THR A O 1
ATOM 725 N N . VAL A 1 89 ? 6.373 -1.268 7.704 1.00 96.38 89 VAL A N 1
ATOM 726 C CA . VAL A 1 89 ? 5.506 -0.139 8.091 1.00 96.38 89 VAL A CA 1
ATOM 727 C C . VAL A 1 89 ? 4.199 -0.636 8.706 1.00 96.38 89 VAL A C 1
ATOM 729 O O . VAL A 1 89 ? 3.726 -0.104 9.708 1.00 96.38 89 VAL A O 1
ATOM 732 N N . PHE A 1 90 ? 3.629 -1.694 8.139 1.00 94.94 90 PHE A N 1
ATOM 733 C CA . PHE A 1 90 ? 2.401 -2.290 8.637 1.00 94.94 90 PHE A CA 1
ATOM 734 C C . PHE A 1 90 ? 2.583 -2.916 10.032 1.00 94.94 90 PHE A C 1
ATOM 736 O O . PHE A 1 90 ? 1.727 -2.755 10.904 1.00 94.94 90 PHE A O 1
ATOM 743 N N . ASP A 1 91 ? 3.718 -3.575 10.275 1.00 95.56 91 ASP A N 1
ATOM 744 C CA . ASP A 1 91 ? 4.095 -4.093 11.592 1.00 95.56 91 ASP A CA 1
ATOM 745 C C . ASP A 1 91 ? 4.266 -2.965 12.616 1.00 95.56 91 ASP A C 1
ATOM 747 O O . ASP A 1 91 ? 3.805 -3.101 13.750 1.00 95.56 91 ASP A O 1
ATOM 751 N N . MET A 1 92 ? 4.842 -1.826 12.212 1.00 95.81 92 MET A N 1
ATOM 752 C CA . MET A 1 92 ? 4.941 -0.639 13.069 1.00 95.81 92 MET A CA 1
ATOM 753 C C . MET A 1 92 ? 3.554 -0.135 13.484 1.00 95.81 92 MET A C 1
ATOM 755 O O . MET A 1 92 ? 3.340 0.131 14.663 1.00 95.81 92 MET A O 1
ATOM 759 N N . TYR A 1 93 ? 2.591 -0.061 12.558 1.00 94.88 93 TYR A N 1
ATOM 760 C CA . TYR A 1 93 ? 1.219 0.354 12.884 1.00 94.88 93 TYR A CA 1
ATOM 761 C C . TYR A 1 93 ? 0.556 -0.595 13.888 1.00 94.88 93 TYR A C 1
ATOM 763 O O . TYR A 1 93 ? -0.050 -0.146 14.861 1.00 94.88 93 TYR A O 1
ATOM 771 N N . ILE A 1 94 ? 0.697 -1.908 13.681 1.00 95.38 94 ILE A N 1
ATOM 772 C CA . ILE A 1 94 ? 0.181 -2.926 14.606 1.00 95.38 94 ILE A CA 1
ATOM 773 C C . ILE A 1 94 ? 0.814 -2.760 15.992 1.00 95.38 94 ILE A C 1
ATOM 775 O O . ILE A 1 94 ? 0.112 -2.760 17.003 1.00 95.38 94 ILE A O 1
ATOM 779 N N . GLN A 1 95 ? 2.134 -2.588 16.053 1.00 95.38 95 GLN A N 1
ATOM 780 C CA . GLN A 1 95 ? 2.845 -2.386 17.310 1.00 95.38 95 GLN A CA 1
ATOM 781 C C . GLN A 1 95 ? 2.372 -1.116 18.029 1.00 95.38 95 GLN A C 1
ATOM 783 O O . GLN A 1 95 ? 2.147 -1.157 19.239 1.00 95.38 95 GLN A O 1
ATOM 788 N N . SER A 1 96 ? 2.156 -0.015 17.303 1.00 92.69 96 SER A N 1
ATOM 789 C CA . SER A 1 96 ? 1.606 1.219 17.871 1.00 92.69 96 SER A CA 1
ATOM 790 C C . SER A 1 96 ? 0.214 1.015 18.471 1.00 92.69 96 SER A C 1
ATOM 792 O O . SER A 1 96 ? -0.061 1.554 19.540 1.00 92.69 96 SER A O 1
ATOM 794 N N . LEU A 1 97 ? -0.650 0.203 17.850 1.00 92.69 97 LEU A N 1
ATOM 795 C CA . LEU A 1 97 ? -1.970 -0.123 18.409 1.00 92.69 97 LEU A CA 1
ATOM 796 C C . LEU A 1 97 ? -1.858 -0.900 19.726 1.00 92.69 97 LEU A C 1
ATOM 798 O O . LEU A 1 97 ? -2.562 -0.585 20.686 1.00 92.69 97 LEU A O 1
ATOM 802 N N . TYR A 1 98 ? -0.946 -1.870 19.816 1.00 91.44 98 TYR A N 1
ATOM 803 C CA . TYR A 1 98 ? -0.722 -2.615 21.059 1.00 91.44 98 TYR A CA 1
ATOM 804 C C . TYR A 1 98 ? -0.115 -1.749 22.169 1.00 91.44 98 TYR A C 1
ATOM 806 O O . TYR A 1 98 ? -0.529 -1.852 23.322 1.00 91.44 98 TYR A O 1
ATOM 814 N N . GLN A 1 99 ? 0.825 -0.865 21.831 1.00 89.50 99 GLN A N 1
ATOM 815 C CA . GLN A 1 99 ? 1.491 0.027 22.789 1.00 89.50 99 GLN A CA 1
ATOM 816 C C . GLN A 1 99 ? 0.651 1.248 23.185 1.00 89.50 99 GLN A C 1
ATOM 818 O O . GLN A 1 99 ? 0.979 1.928 24.154 1.00 89.50 99 GLN A O 1
ATOM 823 N N . CYS A 1 100 ? -0.425 1.531 22.450 1.00 83.25 100 CYS A N 1
ATOM 824 C CA . CYS A 1 100 ? -1.331 2.636 22.719 1.00 83.25 100 CYS A CA 1
ATOM 825 C C . CYS A 1 100 ? -1.892 2.557 24.150 1.00 83.25 100 CYS A C 1
ATOM 827 O O . CYS A 1 100 ? -2.592 1.598 24.496 1.00 83.25 100 CYS A O 1
ATOM 829 N N . ASP A 1 101 ? -1.621 3.582 24.967 1.00 72.88 101 ASP A N 1
ATOM 830 C CA . ASP A 1 101 ? -2.230 3.718 26.290 1.00 72.88 101 ASP A CA 1
ATOM 831 C C . ASP A 1 101 ? -3.644 4.292 26.152 1.00 72.88 101 ASP A C 1
ATOM 833 O O . ASP A 1 101 ? -3.853 5.420 25.698 1.00 72.88 101 ASP A O 1
ATOM 837 N N . ALA A 1 102 ? -4.627 3.511 26.594 1.00 63.38 102 ALA A N 1
ATOM 838 C CA . ALA A 1 102 ? -6.027 3.905 26.629 1.00 63.38 102 ALA A CA 1
ATOM 839 C C . ALA A 1 102 ? -6.277 5.191 27.422 1.00 63.38 102 ALA A C 1
ATOM 841 O O . ALA A 1 102 ? -7.242 5.890 27.135 1.00 63.38 102 ALA A O 1
ATOM 842 N N . LYS A 1 103 ? -5.419 5.537 28.390 1.00 61.78 103 LYS A N 1
ATOM 843 C CA . LYS A 1 103 ? -5.570 6.773 29.172 1.00 61.78 103 LYS A CA 1
ATOM 844 C C . LYS A 1 103 ? -5.311 8.044 28.363 1.00 61.78 103 LYS A C 1
ATOM 846 O O . LYS A 1 103 ? -5.852 9.084 28.715 1.00 61.78 103 LYS A O 1
ATOM 851 N N . MET A 1 104 ? -4.497 7.977 27.307 1.00 55.34 104 MET A N 1
ATOM 852 C CA . MET A 1 104 ? -4.044 9.165 26.572 1.00 55.34 104 MET A CA 1
ATOM 853 C C . MET A 1 104 ? -5.013 9.608 25.465 1.00 55.34 104 MET A C 1
ATOM 855 O O . MET A 1 104 ? -4.952 10.747 25.016 1.00 55.34 104 MET A O 1
ATOM 859 N N . LEU A 1 105 ? -5.899 8.710 25.026 1.00 57.00 105 LEU A N 1
ATOM 860 C CA . LEU A 1 105 ? -6.836 8.921 23.912 1.00 57.00 105 LEU A CA 1
ATOM 861 C C . LEU A 1 105 ? -8.307 8.890 24.347 1.00 57.00 105 LEU A C 1
ATOM 863 O O . LEU A 1 105 ? -9.200 9.070 23.521 1.00 57.00 105 LEU A O 1
ATOM 867 N N . TRP A 1 106 ? -8.564 8.664 25.635 1.00 62.22 106 TRP A N 1
ATOM 868 C CA . TRP A 1 106 ? -9.915 8.579 26.161 1.00 62.22 106 TRP A CA 1
ATOM 869 C C . TRP A 1 106 ? -10.604 9.941 26.173 1.00 62.22 106 TRP A C 1
ATOM 871 O O . TRP A 1 106 ? -10.186 10.860 26.875 1.00 62.22 106 TRP A O 1
ATOM 881 N N . VAL A 1 107 ? -11.701 10.037 25.430 1.00 59.91 107 VAL A N 1
ATOM 882 C CA . VAL A 1 107 ? -12.688 11.107 25.567 1.00 59.91 107 VAL A CA 1
ATOM 883 C C . VAL A 1 107 ? -13.921 10.467 26.187 1.00 59.91 107 VAL A C 1
ATOM 885 O O . VAL A 1 107 ? -14.428 9.478 25.657 1.00 59.91 107 VAL A O 1
ATOM 888 N N . ASP A 1 108 ? -14.373 10.995 27.324 1.00 64.38 108 ASP A N 1
ATOM 889 C CA . ASP A 1 108 ? -15.498 10.436 28.071 1.00 64.38 108 ASP A CA 1
ATOM 890 C C . ASP A 1 108 ? -16.747 10.261 27.198 1.00 64.38 108 ASP A C 1
ATOM 892 O O . ASP A 1 108 ? -17.203 11.184 26.522 1.00 64.38 108 ASP A O 1
ATOM 896 N N . GLY A 1 109 ? -17.326 9.060 27.242 1.00 76.69 109 GLY A N 1
ATOM 897 C CA . GLY A 1 109 ? -18.587 8.739 26.581 1.00 76.69 109 GLY A CA 1
ATOM 898 C C . GLY A 1 109 ? -18.550 7.421 25.819 1.00 76.69 109 GLY A C 1
ATOM 899 O O . GLY A 1 109 ? -17.515 6.793 25.646 1.00 76.69 109 GLY A O 1
ATOM 900 N N . THR A 1 110 ? -19.714 6.980 25.350 1.00 83.81 110 THR A N 1
ATOM 901 C CA . THR A 1 110 ? -19.854 5.741 24.566 1.00 83.81 110 THR A CA 1
ATOM 902 C C . THR A 1 110 ? -19.769 5.984 23.061 1.00 83.81 110 THR A C 1
ATOM 904 O O . THR A 1 110 ? -20.126 5.101 22.286 1.00 83.81 110 THR A O 1
ATOM 907 N N . HIS A 1 111 ? -19.372 7.182 22.628 1.00 87.00 111 HIS A N 1
ATOM 908 C CA . HIS A 1 111 ? -19.282 7.524 21.211 1.00 87.00 111 HIS A CA 1
ATOM 909 C C . HIS A 1 111 ? -18.218 6.674 20.493 1.00 87.00 111 HIS A C 1
ATOM 911 O O . HIS A 1 111 ? -17.259 6.227 21.128 1.00 87.00 111 HIS A O 1
ATOM 917 N N . PRO A 1 112 ? -18.369 6.440 19.177 1.00 86.75 112 PRO A N 1
ATOM 918 C CA . PRO A 1 112 ? -17.361 5.729 18.405 1.00 86.75 112 PRO A CA 1
ATOM 919 C C . PRO A 1 112 ? -16.005 6.431 18.493 1.00 86.75 112 PRO A C 1
ATOM 921 O O . PRO A 1 112 ? -15.910 7.652 18.351 1.00 86.75 112 PRO A O 1
ATOM 924 N N . HIS A 1 113 ? -14.945 5.660 18.701 1.00 87.56 113 HIS A N 1
ATOM 925 C CA . HIS A 1 113 ? -13.604 6.207 18.809 1.00 87.56 113 HIS A CA 1
ATOM 926 C C . HIS A 1 113 ? -13.049 6.523 17.414 1.00 87.56 113 HIS A C 1
ATOM 928 O O . HIS A 1 113 ? -13.147 5.702 16.499 1.00 87.56 113 HIS A O 1
ATOM 934 N N . HIS A 1 114 ? -12.405 7.684 17.245 1.00 87.69 114 HIS A N 1
ATOM 935 C CA . HIS A 1 114 ? -11.883 8.127 15.942 1.00 87.69 114 HIS A CA 1
ATOM 936 C C . HIS A 1 114 ? -10.947 7.095 15.289 1.00 87.69 114 HIS A C 1
ATOM 938 O O . HIS A 1 114 ? -10.958 6.941 14.071 1.00 87.69 114 HIS A O 1
ATOM 944 N N . ILE A 1 115 ? -10.193 6.336 16.093 1.00 89.00 115 ILE A N 1
ATOM 945 C CA . ILE A 1 115 ? -9.271 5.312 15.588 1.00 89.00 115 ILE A CA 1
ATOM 946 C C . ILE A 1 115 ? -9.975 4.227 14.769 1.00 89.00 115 ILE A C 1
ATOM 948 O O . ILE A 1 115 ? -9.407 3.741 13.796 1.00 89.00 115 ILE A O 1
ATOM 952 N N . VAL A 1 116 ? -11.226 3.887 15.105 1.00 90.69 116 VAL A N 1
ATOM 953 C CA . VAL A 1 116 ? -12.009 2.919 14.329 1.00 90.69 116 VAL A CA 1
ATOM 954 C C . VAL A 1 116 ? -12.322 3.504 12.965 1.00 90.69 116 VAL A C 1
ATOM 956 O O . VAL A 1 116 ? -12.144 2.826 11.963 1.00 90.69 116 VAL A O 1
ATOM 959 N N . ARG A 1 117 ? -12.702 4.783 12.891 1.00 91.69 117 ARG A N 1
ATOM 960 C CA . ARG A 1 117 ? -12.926 5.449 11.605 1.00 91.69 117 ARG A CA 1
ATOM 961 C C . ARG A 1 117 ? -11.657 5.450 10.756 1.00 91.69 117 ARG A C 1
ATOM 963 O O . ARG A 1 117 ? -11.719 5.023 9.607 1.00 91.69 117 ARG A O 1
ATOM 970 N N . CYS A 1 118 ? -10.522 5.848 11.334 1.00 91.50 118 CYS A N 1
ATOM 971 C CA . CYS A 1 118 ? -9.229 5.840 10.648 1.00 91.50 118 CYS A CA 1
ATOM 972 C C . CYS A 1 118 ? -8.871 4.440 10.132 1.00 91.50 118 CYS A C 1
ATOM 974 O O . CYS A 1 118 ? -8.515 4.291 8.967 1.00 91.50 118 CYS A O 1
ATOM 976 N N . TYR A 1 119 ? -9.023 3.406 10.965 1.00 93.62 119 TYR A N 1
ATOM 977 C CA . TYR A 1 119 ? -8.793 2.013 10.580 1.00 93.62 119 TYR A CA 1
ATOM 978 C C . TYR A 1 119 ? -9.696 1.567 9.422 1.00 93.62 119 TYR A C 1
ATOM 980 O O . TYR A 1 119 ? -9.219 0.941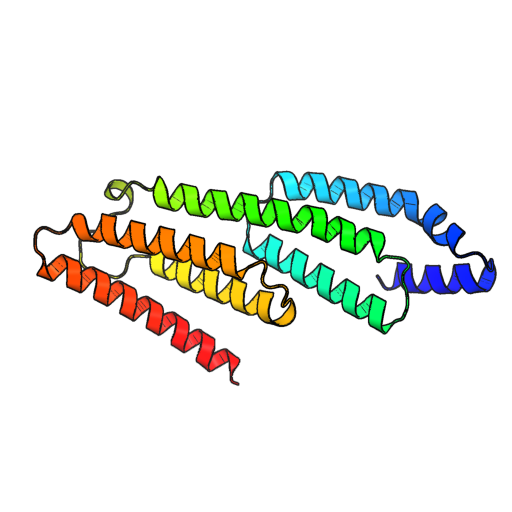 8.472 1.00 93.62 119 TYR A O 1
ATOM 988 N N . MET A 1 120 ? -10.988 1.896 9.480 1.00 94.25 120 MET A N 1
ATOM 989 C CA . MET A 1 120 ? -11.956 1.501 8.458 1.00 94.25 120 MET A CA 1
ATOM 990 C C . MET A 1 120 ? -11.694 2.206 7.126 1.00 94.25 120 MET A C 1
ATOM 992 O O . MET A 1 120 ? -11.705 1.563 6.076 1.00 94.25 120 MET A O 1
ATOM 996 N N . GLU A 1 121 ? -11.413 3.509 7.156 1.00 93.38 121 GLU A N 1
ATOM 997 C CA . GLU A 1 121 ? -11.061 4.286 5.965 1.00 93.38 121 GLU A CA 1
ATOM 998 C C . GLU A 1 121 ? -9.739 3.804 5.350 1.00 93.38 121 GLU A C 1
ATOM 1000 O O . GLU A 1 121 ? -9.668 3.617 4.136 1.00 93.38 121 GLU A O 1
ATOM 1005 N N . PHE A 1 122 ? -8.724 3.535 6.177 1.00 94.31 122 PHE A N 1
ATOM 1006 C CA . PHE A 1 122 ? -7.432 2.989 5.757 1.00 94.31 122 PHE A CA 1
ATOM 1007 C C . PHE A 1 122 ? -7.570 1.606 5.105 1.00 94.31 122 PHE A C 1
ATOM 1009 O O . PHE A 1 122 ? -7.104 1.393 3.985 1.00 94.31 122 PHE A O 1
ATOM 1016 N N . THR A 1 123 ? -8.263 0.680 5.771 1.00 93.62 123 THR A N 1
ATOM 1017 C CA . THR A 1 123 ? -8.487 -0.685 5.273 1.00 93.62 123 THR A CA 1
ATOM 1018 C C . THR A 1 123 ? -9.255 -0.677 3.958 1.00 93.62 123 THR A C 1
ATOM 1020 O O . THR A 1 123 ? -8.870 -1.369 3.018 1.00 93.62 123 THR A O 1
ATOM 1023 N N . ALA A 1 124 ? -10.307 0.139 3.853 1.00 91.81 124 ALA A N 1
ATOM 1024 C CA . ALA A 1 124 ? -11.072 0.251 2.619 1.00 91.81 124 ALA A CA 1
ATOM 1025 C C . ALA A 1 124 ? -10.217 0.788 1.459 1.00 91.81 124 ALA A C 1
ATOM 1027 O O . ALA A 1 124 ? -10.309 0.267 0.351 1.00 91.81 124 ALA A O 1
ATOM 1028 N N . SER A 1 125 ? -9.357 1.781 1.711 1.00 91.94 125 SER A N 1
ATOM 1029 C CA . SER A 1 125 ? -8.431 2.298 0.696 1.00 91.94 125 SER A CA 1
ATOM 1030 C C . SER A 1 125 ? -7.428 1.233 0.234 1.00 91.94 125 SER A C 1
ATOM 1032 O O . SER A 1 125 ? -7.195 1.096 -0.964 1.00 91.94 125 SER A O 1
ATOM 1034 N N . LEU A 1 126 ? -6.872 0.433 1.152 1.00 92.56 126 LEU A N 1
ATOM 1035 C CA . LEU A 1 126 ? -5.963 -0.664 0.797 1.00 92.56 126 LEU A CA 1
ATOM 1036 C C . LEU A 1 126 ? -6.651 -1.757 -0.025 1.00 92.56 126 LEU A C 1
ATOM 1038 O O . LEU A 1 126 ? -6.083 -2.222 -1.010 1.00 92.56 126 LEU A O 1
ATOM 1042 N N . ILE A 1 127 ? -7.868 -2.152 0.357 1.00 90.50 127 ILE A N 1
ATOM 1043 C CA . ILE A 1 127 ? -8.656 -3.142 -0.390 1.00 90.50 127 ILE A CA 1
ATOM 1044 C C . ILE A 1 127 ? -8.947 -2.628 -1.800 1.00 90.50 127 ILE A C 1
ATOM 1046 O O . ILE A 1 127 ? -8.767 -3.365 -2.764 1.00 90.50 127 ILE A O 1
ATOM 1050 N N . GLN A 1 128 ? -9.352 -1.361 -1.927 1.00 89.50 128 GLN A N 1
ATOM 1051 C CA . GLN A 1 128 ? -9.638 -0.752 -3.222 1.00 89.50 128 GLN A CA 1
ATOM 1052 C C . GLN A 1 128 ? -8.399 -0.714 -4.124 1.00 89.50 128 GLN A C 1
ATOM 1054 O O . GLN A 1 128 ? -8.495 -1.075 -5.292 1.00 89.50 128 GLN A O 1
ATOM 1059 N N . LEU A 1 129 ? -7.238 -0.323 -3.590 1.00 90.56 129 LEU A N 1
ATOM 1060 C CA . LEU A 1 129 ? -5.985 -0.318 -4.351 1.00 90.56 129 LEU A CA 1
ATOM 1061 C C . LEU A 1 129 ? -5.561 -1.733 -4.764 1.00 90.56 129 LEU A C 1
ATOM 1063 O O . LEU A 1 129 ? -5.155 -1.949 -5.902 1.00 90.56 129 LEU A O 1
ATOM 1067 N N . ASN A 1 130 ? -5.674 -2.706 -3.858 1.00 88.25 130 ASN A N 1
ATOM 1068 C CA . ASN A 1 130 ? -5.205 -4.068 -4.103 1.00 88.25 130 ASN A CA 1
ATOM 1069 C C . ASN A 1 130 ? -6.169 -4.921 -4.946 1.00 88.25 130 ASN A C 1
ATOM 1071 O O . ASN A 1 130 ? -5.779 -6.004 -5.388 1.00 88.25 130 ASN A O 1
ATOM 1075 N N . ALA A 1 131 ? -7.397 -4.454 -5.198 1.00 85.00 131 ALA A N 1
ATOM 1076 C CA . ALA A 1 131 ? -8.395 -5.173 -5.993 1.00 85.00 131 ALA A CA 1
ATOM 1077 C C . ALA A 1 131 ? -7.874 -5.560 -7.391 1.00 85.00 131 ALA A C 1
ATOM 1079 O O . ALA A 1 131 ? -8.176 -6.645 -7.877 1.00 85.00 131 ALA A O 1
ATOM 1080 N N . GLU A 1 132 ? -7.037 -4.713 -8.001 1.00 72.75 132 GLU A N 1
ATOM 1081 C CA . GLU A 1 132 ? -6.408 -4.977 -9.306 1.00 72.75 132 GLU A CA 1
ATOM 1082 C C . GLU A 1 132 ? -5.076 -5.754 -9.200 1.00 72.75 132 GLU A C 1
ATOM 1084 O O . GLU A 1 132 ? -4.550 -6.220 -10.208 1.00 72.75 132 GLU A O 1
ATOM 1089 N N . CYS A 1 133 ? -4.509 -5.894 -7.995 1.00 71.88 133 CYS A N 1
ATOM 1090 C CA . CYS A 1 133 ? -3.139 -6.377 -7.759 1.00 71.88 133 CYS A CA 1
ATOM 1091 C C . CYS A 1 133 ? -3.060 -7.831 -7.253 1.00 71.88 133 CYS A C 1
ATOM 1093 O O . CYS A 1 133 ? -2.032 -8.482 -7.467 1.00 71.88 133 CYS A O 1
ATOM 1095 N N . GLY A 1 134 ? -4.119 -8.334 -6.604 1.00 63.75 134 GLY A N 1
ATOM 1096 C CA . GLY A 1 134 ? -4.539 -9.746 -6.598 1.00 63.75 134 GLY A CA 1
ATOM 1097 C C . GLY A 1 134 ? -3.577 -10.846 -6.117 1.00 63.75 134 GLY A C 1
ATOM 1098 O O . GLY A 1 134 ? -3.800 -11.999 -6.467 1.00 63.75 134 GLY A O 1
ATOM 1099 N N . ASP A 1 135 ? -2.528 -10.565 -5.339 1.00 72.31 135 ASP A N 1
ATOM 1100 C CA . ASP A 1 135 ? -1.522 -11.587 -4.964 1.00 72.31 135 ASP A CA 1
ATOM 1101 C C . ASP A 1 135 ? -1.687 -12.194 -3.558 1.00 72.31 135 ASP A C 1
ATOM 1103 O O . ASP A 1 135 ? -0.825 -12.947 -3.102 1.00 72.31 135 ASP A O 1
ATOM 1107 N N . GLY A 1 136 ? -2.761 -11.842 -2.845 1.00 77.31 136 GLY A N 1
ATOM 1108 C CA . GLY A 1 136 ? -3.050 -12.330 -1.491 1.00 77.31 136 GLY A CA 1
ATOM 1109 C C . GLY A 1 136 ? -2.063 -11.875 -0.404 1.00 77.31 136 GLY A C 1
ATOM 1110 O O . GLY A 1 136 ? -2.251 -12.215 0.765 1.00 77.31 136 GLY A O 1
ATOM 1111 N N . GLN A 1 137 ? -1.033 -11.081 -0.732 1.00 82.19 137 GLN A N 1
ATOM 1112 C CA . GLN A 1 137 ? -0.031 -10.628 0.245 1.00 82.19 137 GLN A CA 1
ATOM 1113 C C . GLN A 1 137 ? -0.638 -9.685 1.293 1.00 82.19 137 GLN A C 1
ATOM 1115 O O . GLN A 1 137 ? -0.176 -9.640 2.435 1.00 82.19 137 GLN A O 1
ATOM 1120 N N . LEU A 1 138 ? -1.684 -8.945 0.917 1.00 89.94 138 LEU A N 1
ATOM 1121 C CA . LEU A 1 138 ? -2.355 -7.976 1.780 1.00 89.94 138 LEU A CA 1
ATOM 1122 C C . LEU A 1 138 ? -3.246 -8.635 2.851 1.00 89.94 138 LEU A C 1
ATOM 1124 O O . LEU A 1 138 ? -3.367 -8.106 3.956 1.00 89.94 138 LEU A O 1
ATOM 1128 N N . ASP A 1 139 ? -3.838 -9.794 2.563 1.00 89.81 139 ASP A N 1
ATOM 1129 C CA . ASP A 1 139 ? -4.890 -10.391 3.398 1.00 89.81 139 ASP A CA 1
ATOM 1130 C C . ASP A 1 139 ? -4.407 -10.714 4.812 1.00 89.81 139 ASP A C 1
ATOM 1132 O O . ASP A 1 139 ? -5.101 -10.455 5.798 1.00 89.81 139 ASP A O 1
ATOM 1136 N N . MET A 1 140 ? -3.199 -11.268 4.926 1.00 89.62 140 MET A N 1
ATOM 1137 C CA . MET A 1 140 ? -2.611 -11.595 6.224 1.00 89.62 140 MET A CA 1
ATOM 1138 C C . MET A 1 140 ? -2.298 -10.341 7.040 1.00 89.62 140 MET A C 1
ATOM 1140 O O . MET A 1 140 ? -2.537 -10.330 8.248 1.00 89.62 140 MET A O 1
ATOM 1144 N N . SER A 1 141 ? -1.828 -9.273 6.393 1.00 91.81 141 SER A N 1
ATOM 1145 C CA . SER A 1 141 ? -1.614 -7.984 7.051 1.00 91.81 141 SER A CA 1
ATOM 1146 C C . SER A 1 141 ? -2.938 -7.408 7.557 1.00 91.81 141 SER A C 1
ATOM 1148 O O . SER A 1 141 ? -3.057 -7.118 8.745 1.00 91.81 141 SER A O 1
ATOM 1150 N N . LEU A 1 142 ? -3.979 -7.345 6.720 1.00 93.44 142 LEU A N 1
ATOM 1151 C CA . LEU A 1 142 ? -5.291 -6.828 7.134 1.00 93.44 142 LEU A CA 1
ATOM 1152 C C . LEU A 1 142 ? -5.913 -7.633 8.281 1.00 93.44 142 LEU A C 1
ATOM 1154 O O . LEU A 1 142 ? -6.458 -7.046 9.214 1.00 93.44 142 LEU A O 1
ATOM 1158 N N . LYS A 1 143 ? -5.783 -8.967 8.266 1.00 93.69 143 LYS A N 1
ATOM 1159 C CA . LYS A 1 143 ? -6.228 -9.822 9.380 1.00 93.69 143 LYS A CA 1
ATOM 1160 C C . LYS A 1 143 ? -5.511 -9.472 10.684 1.00 93.69 143 LYS A C 1
ATOM 1162 O O . LYS A 1 143 ? -6.165 -9.341 11.715 1.00 93.69 143 LYS A O 1
ATOM 1167 N N . ARG A 1 144 ? -4.188 -9.290 10.648 1.00 95.00 144 ARG A N 1
ATOM 1168 C CA . ARG A 1 144 ? -3.399 -8.908 11.832 1.00 95.00 144 ARG A CA 1
ATOM 1169 C C . ARG A 1 144 ? -3.774 -7.516 12.344 1.00 95.00 144 ARG A C 1
ATOM 1171 O O . ARG A 1 144 ? -3.906 -7.343 13.551 1.00 95.00 144 ARG A O 1
ATOM 1178 N N . LEU A 1 145 ? -4.004 -6.555 11.446 1.00 95.06 145 LEU A N 1
ATOM 1179 C CA . LEU A 1 145 ? -4.461 -5.216 11.827 1.00 95.06 145 LEU A CA 1
ATOM 1180 C C . LEU A 1 145 ? -5.825 -5.258 12.509 1.00 95.06 145 LEU A C 1
ATOM 1182 O O . LEU A 1 145 ? -5.997 -4.643 13.556 1.00 95.06 145 LEU A O 1
ATOM 1186 N N . ARG A 1 146 ? -6.769 -6.021 11.945 1.00 95.06 146 ARG A N 1
ATOM 1187 C CA . ARG A 1 146 ? -8.094 -6.213 12.537 1.00 95.06 146 ARG A CA 1
ATOM 1188 C C . ARG A 1 146 ? -7.991 -6.721 13.972 1.00 95.06 146 ARG A C 1
ATOM 1190 O O . ARG A 1 146 ? -8.597 -6.131 14.854 1.00 95.06 146 ARG A O 1
ATOM 1197 N N . LEU A 1 147 ? -7.193 -7.764 14.210 1.00 95.94 147 LEU A N 1
ATOM 1198 C CA . LEU A 1 147 ? -7.006 -8.321 15.554 1.00 95.94 147 LEU A CA 1
ATOM 1199 C C . LEU A 1 147 ? -6.418 -7.297 16.538 1.00 95.94 147 LEU A C 1
ATOM 1201 O O . LEU A 1 147 ? -6.842 -7.249 17.688 1.00 95.94 147 LEU A O 1
ATOM 1205 N N . ALA A 1 148 ? -5.474 -6.463 16.095 1.00 95.50 148 ALA A N 1
ATOM 1206 C CA . ALA A 1 148 ? -4.892 -5.413 16.931 1.00 95.50 148 ALA A CA 1
ATOM 1207 C C . ALA A 1 148 ? -5.901 -4.300 17.277 1.00 95.50 148 ALA A C 1
ATOM 1209 O O . ALA A 1 148 ? -5.900 -3.789 18.396 1.00 95.50 148 ALA A O 1
ATOM 1210 N N . VAL A 1 149 ? -6.782 -3.937 16.338 1.00 93.75 149 VAL A N 1
ATOM 1211 C CA . VAL A 1 149 ? -7.863 -2.967 16.583 1.00 93.75 149 VAL A CA 1
ATOM 1212 C C . VAL A 1 149 ? -8.949 -3.557 17.485 1.00 93.75 149 VAL A C 1
ATOM 1214 O O . VAL A 1 149 ? -9.417 -2.866 18.389 1.00 93.75 149 VAL A O 1
ATOM 1217 N N . ASP A 1 150 ? -9.318 -4.824 17.285 1.00 93.38 150 ASP A N 1
ATOM 1218 C CA . ASP A 1 150 ? -10.286 -5.531 18.130 1.00 93.38 150 ASP A CA 1
ATOM 1219 C C . ASP A 1 150 ? -9.783 -5.595 19.589 1.00 93.38 150 ASP A C 1
ATOM 1221 O O . ASP A 1 150 ? -10.526 -5.254 20.511 1.00 93.38 150 ASP A O 1
ATOM 1225 N N . ASP A 1 151 ? -8.503 -5.926 19.805 1.00 93.69 151 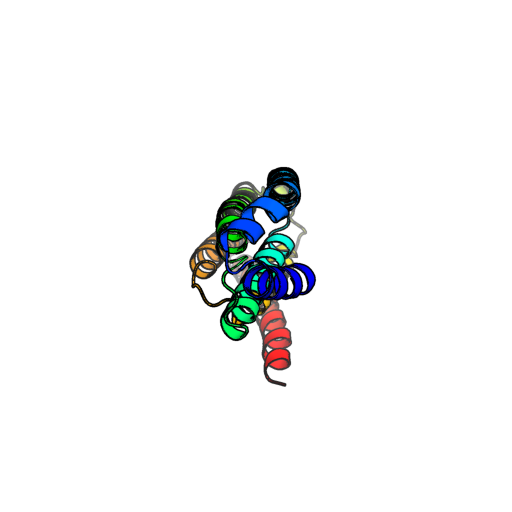ASP A N 1
ATOM 1226 C CA . ASP A 1 151 ? -7.858 -5.886 21.129 1.00 93.69 151 ASP A CA 1
ATOM 1227 C C . ASP A 1 151 ? -7.906 -4.485 21.761 1.00 93.69 151 ASP A C 1
ATOM 1229 O O . ASP A 1 151 ? -8.301 -4.324 22.919 1.00 93.69 151 ASP A O 1
ATOM 1233 N N . LEU A 1 152 ? -7.559 -3.449 20.991 1.00 91.75 152 LEU A N 1
ATOM 1234 C CA . LEU A 1 152 ? -7.592 -2.069 21.469 1.00 91.75 152 LEU A CA 1
ATOM 1235 C C . LEU A 1 152 ? -9.000 -1.654 21.920 1.00 91.75 152 LEU A C 1
ATOM 1237 O O . LEU A 1 152 ? -9.157 -1.023 22.967 1.00 91.75 152 LEU A O 1
ATOM 1241 N N . LEU A 1 153 ? -10.032 -2.029 21.159 1.00 91.06 153 LEU A N 1
ATOM 1242 C CA . LEU A 1 153 ? -11.421 -1.733 21.502 1.00 91.06 153 LEU A CA 1
ATOM 1243 C C . LEU A 1 153 ? -11.877 -2.443 22.775 1.00 91.06 153 LEU A C 1
ATOM 1245 O O . LEU A 1 153 ? -12.598 -1.839 23.572 1.00 91.06 153 LEU A O 1
ATOM 1249 N N . VAL A 1 154 ? -11.439 -3.683 23.001 1.00 91.44 154 VAL A N 1
ATOM 1250 C CA . VAL A 1 154 ? -11.697 -4.395 24.260 1.00 91.44 154 VAL A CA 1
ATOM 1251 C C . VAL A 1 154 ? -11.024 -3.669 25.427 1.00 91.44 154 VAL A C 1
ATOM 1253 O O . VAL A 1 154 ? -11.698 -3.360 26.412 1.00 91.44 154 VAL A O 1
ATOM 1256 N N . ARG A 1 155 ? -9.747 -3.284 25.292 1.00 90.62 155 ARG A N 1
ATOM 1257 C CA . ARG A 1 155 ? -9.021 -2.513 26.321 1.00 90.62 155 ARG A CA 1
ATOM 1258 C C . ARG A 1 155 ? -9.674 -1.160 26.627 1.00 90.62 155 ARG A C 1
ATOM 1260 O O . ARG A 1 155 ? -9.658 -0.714 27.776 1.00 90.62 155 ARG A O 1
ATOM 1267 N N . PHE A 1 156 ? -10.265 -0.503 25.628 1.00 88.62 156 PHE A N 1
ATOM 1268 C CA . PHE A 1 156 ? -11.052 0.723 25.816 1.00 88.62 156 PHE A CA 1
ATOM 1269 C C . PHE A 1 156 ? -12.375 0.441 26.532 1.00 88.62 156 PHE A C 1
ATOM 1271 O O . PHE A 1 156 ? -12.721 1.136 27.486 1.00 88.62 156 PHE A O 1
ATOM 1278 N N . ALA A 1 157 ? -13.091 -0.611 26.132 1.00 90.25 157 ALA A N 1
ATOM 1279 C CA . ALA A 1 157 ? -14.347 -0.998 26.763 1.00 90.25 157 ALA A CA 1
ATOM 1280 C C . ALA A 1 157 ? -14.160 -1.342 28.252 1.00 90.25 157 ALA A C 1
ATOM 1282 O O . ALA A 1 157 ? -15.012 -1.023 29.077 1.00 90.25 157 ALA A O 1
ATOM 1283 N N . GLU A 1 158 ? -13.030 -1.933 28.639 1.00 90.31 158 GLU A N 1
ATOM 1284 C CA . GLU A 1 158 ? -12.724 -2.239 30.040 1.00 90.31 158 GLU A CA 1
ATOM 1285 C C . GLU A 1 158 ? -12.671 -1.010 30.959 1.00 90.31 158 GLU A C 1
ATOM 1287 O O . GLU A 1 158 ? -12.838 -1.164 32.170 1.00 90.31 158 GLU A O 1
ATOM 1292 N N . LYS A 1 159 ? -12.513 0.204 30.410 1.00 86.88 159 LYS A N 1
ATOM 1293 C CA . LYS A 1 159 ? -12.504 1.455 31.184 1.00 86.88 159 LYS A CA 1
ATOM 1294 C C . LYS A 1 159 ? -13.883 1.899 31.668 1.00 86.88 159 LYS A C 1
ATOM 1296 O O . LYS A 1 159 ? -13.955 2.691 32.604 1.00 86.88 159 LYS A O 1
ATOM 1301 N N . PHE A 1 160 ? -14.977 1.395 31.092 1.00 87.88 160 PHE A N 1
ATOM 1302 C CA . PHE A 1 160 ? -16.307 1.754 31.584 1.00 87.88 160 PHE A CA 1
ATOM 1303 C C . PHE A 1 160 ? -16.679 0.989 32.854 1.00 87.88 160 PHE A C 1
ATOM 1305 O O . PHE A 1 160 ? -16.517 -0.229 32.948 1.00 87.88 160 PHE A O 1
ATOM 1312 N N . ALA A 1 161 ? -17.299 1.705 33.793 1.00 88.88 161 ALA A N 1
ATOM 1313 C CA . ALA A 1 161 ? -17.702 1.169 35.091 1.00 88.88 161 ALA A CA 1
ATOM 1314 C C . ALA A 1 161 ? -18.760 0.054 35.011 1.00 88.88 161 ALA A C 1
ATOM 1316 O O . ALA A 1 161 ? -18.758 -0.857 35.834 1.00 88.88 161 ALA A O 1
ATOM 1317 N N . THR A 1 162 ? -19.679 0.109 34.039 1.00 91.75 162 THR A N 1
ATOM 1318 C CA . THR A 1 162 ? -20.801 -0.839 33.951 1.00 91.75 162 THR A CA 1
ATOM 1319 C C . THR A 1 162 ? -20.759 -1.649 32.668 1.00 91.75 162 THR A C 1
ATOM 1321 O O . THR A 1 162 ? -20.448 -1.129 31.597 1.00 91.75 162 THR A O 1
ATOM 1324 N N . GLN A 1 163 ? -21.176 -2.914 32.754 1.00 93.31 163 GLN A N 1
ATOM 1325 C CA . GLN A 1 163 ? -21.257 -3.814 31.602 1.00 93.31 163 GLN A CA 1
ATOM 1326 C C . GLN A 1 163 ? -22.148 -3.255 30.480 1.00 93.31 163 GLN A C 1
ATOM 1328 O O . GLN A 1 163 ? -21.870 -3.466 29.302 1.00 93.31 163 GLN A O 1
ATOM 1333 N N . LYS A 1 164 ? -23.196 -2.497 30.824 1.00 93.62 164 LYS A N 1
ATOM 1334 C CA . LYS A 1 164 ? -24.065 -1.818 29.852 1.00 93.62 164 LYS A CA 1
ATOM 1335 C C . LYS A 1 164 ? -23.291 -0.807 29.000 1.00 93.62 164 LYS A C 1
ATOM 1337 O O . LYS A 1 164 ? -23.449 -0.797 27.783 1.00 93.62 164 LYS A O 1
ATOM 1342 N N . LEU A 1 165 ? -22.445 0.014 29.623 1.00 91.38 165 LEU A N 1
ATOM 1343 C CA . LEU A 1 165 ? -21.643 1.018 28.918 1.00 91.38 165 LEU A CA 1
ATOM 1344 C C . LEU A 1 165 ? -20.572 0.372 28.029 1.00 91.38 165 LEU A C 1
ATOM 1346 O O . LEU A 1 165 ? -20.379 0.830 26.906 1.00 91.38 165 LEU A O 1
ATOM 1350 N N . LYS A 1 166 ? -19.961 -0.736 28.479 1.00 92.06 166 LYS A N 1
ATOM 1351 C CA . LYS A 1 166 ? -19.012 -1.521 27.665 1.00 92.06 166 LYS A CA 1
ATOM 1352 C C . LYS A 1 166 ? -19.641 -1.977 26.348 1.00 92.06 166 LYS A C 1
ATOM 1354 O O . LYS A 1 166 ? -19.101 -1.712 25.279 1.00 92.06 166 LYS A O 1
ATOM 1359 N N . HIS A 1 167 ? -20.809 -2.618 26.423 1.00 93.38 167 HIS A N 1
ATOM 1360 C CA . HIS A 1 167 ? -21.521 -3.082 25.230 1.00 93.38 167 HIS A CA 1
ATOM 1361 C C . HIS A 1 167 ? -21.974 -1.927 24.338 1.00 93.38 167 HIS A C 1
ATOM 1363 O O . HIS A 1 167 ? -21.859 -2.033 23.122 1.00 93.38 167 HIS A O 1
ATOM 1369 N N . LEU A 1 168 ? -22.466 -0.828 24.921 1.00 93.50 168 LEU A N 1
ATOM 1370 C CA . LEU A 1 168 ? -22.914 0.331 24.149 1.00 93.50 168 LEU A CA 1
ATOM 1371 C C . LEU A 1 168 ? -21.761 0.959 23.355 1.00 93.50 168 LEU A C 1
ATOM 1373 O O . LEU A 1 168 ? -21.925 1.271 22.181 1.00 93.50 168 LEU A O 1
ATOM 1377 N N . PHE A 1 169 ? -20.583 1.089 23.967 1.00 92.56 169 PHE A N 1
ATOM 1378 C CA . PHE A 1 169 ? -19.387 1.560 23.276 1.00 92.56 169 PHE A CA 1
ATOM 1379 C C . PHE A 1 169 ? -18.992 0.649 22.110 1.00 92.56 169 PHE A C 1
ATOM 1381 O O . PHE A 1 169 ? -18.779 1.135 20.999 1.00 92.56 169 PHE A O 1
ATOM 1388 N N . LEU A 1 170 ? -18.928 -0.667 22.329 1.00 93.25 170 LEU A N 1
ATOM 1389 C CA . LEU A 1 170 ? -18.591 -1.615 21.263 1.00 93.25 170 LEU A CA 1
ATOM 1390 C C . LEU A 1 170 ? -19.625 -1.578 20.129 1.00 93.25 170 LEU A C 1
ATOM 1392 O O . LEU A 1 170 ? -19.246 -1.519 18.962 1.00 93.25 170 LEU A O 1
ATOM 1396 N N . LEU A 1 171 ? -20.919 -1.529 20.461 1.00 94.44 171 LEU A N 1
ATOM 1397 C CA . LEU A 1 171 ? -22.004 -1.433 19.484 1.00 94.44 171 LEU A CA 1
ATOM 1398 C C . LEU A 1 171 ? -21.878 -0.172 18.623 1.00 94.44 171 LEU A C 1
ATOM 1400 O O . LEU A 1 171 ? -21.968 -0.261 17.402 1.00 94.44 171 LEU A O 1
ATOM 1404 N N . ASN A 1 172 ? -21.615 0.978 19.244 1.00 94.06 172 ASN A N 1
ATOM 1405 C CA . ASN A 1 172 ? -21.460 2.244 18.532 1.00 94.06 172 ASN A CA 1
ATOM 1406 C C . ASN A 1 172 ? -20.251 2.218 17.579 1.00 94.06 172 ASN A C 1
ATOM 1408 O O . ASN A 1 172 ? -20.340 2.700 16.451 1.00 94.06 172 ASN A O 1
ATOM 1412 N N . ASN A 1 173 ? -19.130 1.617 17.991 1.00 93.25 173 ASN A N 1
ATOM 1413 C CA . ASN A 1 173 ? -17.971 1.445 17.110 1.00 93.25 173 ASN A CA 1
ATOM 1414 C C . ASN A 1 173 ? -18.274 0.502 15.931 1.00 93.25 173 ASN A C 1
ATOM 1416 O O . ASN A 1 173 ? -17.897 0.807 14.798 1.00 93.25 173 ASN A O 1
ATOM 1420 N N . CYS A 1 174 ? -18.991 -0.600 16.171 1.00 92.88 174 CYS A N 1
ATOM 1421 C CA . CYS A 1 174 ? -19.440 -1.511 15.116 1.00 92.88 174 CYS A CA 1
ATOM 1422 C C . CYS A 1 174 ? -20.401 -0.831 14.131 1.00 92.88 174 CYS A C 1
ATOM 1424 O O . CYS A 1 174 ? -20.244 -0.993 12.921 1.00 92.88 174 CYS A O 1
ATOM 1426 N N . ASP A 1 175 ? -21.365 -0.048 14.621 1.00 93.75 175 ASP A N 1
ATOM 1427 C CA . ASP A 1 175 ? -22.304 0.702 13.779 1.00 93.75 175 ASP A CA 1
ATOM 1428 C C . ASP A 1 175 ? -21.571 1.697 12.868 1.00 93.75 175 ASP A C 1
ATOM 1430 O O . ASP A 1 175 ? -21.778 1.708 11.651 1.00 93.75 175 ASP A O 1
ATOM 1434 N N . MET A 1 176 ? -20.608 2.444 13.420 1.00 92.75 176 MET A N 1
ATOM 1435 C CA . MET A 1 176 ? -19.762 3.338 12.628 1.00 92.75 176 MET A CA 1
ATOM 1436 C C . MET A 1 176 ? -18.967 2.579 11.558 1.00 92.75 176 MET A C 1
ATOM 1438 O O . MET A 1 176 ? -18.911 3.016 10.406 1.00 92.75 176 MET A O 1
ATOM 1442 N N . ALA A 1 177 ? -18.369 1.439 11.910 1.00 92.69 177 ALA A N 1
ATOM 1443 C CA . ALA A 1 177 ? -17.627 0.622 10.957 1.00 92.69 177 ALA A CA 1
ATOM 1444 C C . ALA A 1 177 ? -18.519 0.139 9.803 1.00 92.69 177 ALA A C 1
ATOM 1446 O O . ALA A 1 177 ? -18.145 0.260 8.634 1.00 92.69 177 ALA A O 1
ATOM 1447 N N . ILE A 1 178 ? -19.728 -0.335 10.114 1.00 90.12 178 ILE A N 1
ATOM 1448 C CA . ILE A 1 178 ? -20.722 -0.750 9.117 1.00 90.12 178 ILE A CA 1
ATOM 1449 C C . ILE A 1 178 ? -21.133 0.430 8.230 1.00 90.12 178 ILE A C 1
ATOM 1451 O O . ILE A 1 178 ? -21.237 0.266 7.015 1.00 90.12 178 ILE A O 1
ATOM 1455 N N . SER A 1 179 ? -21.348 1.614 8.806 1.00 91.06 179 SER A N 1
ATOM 1456 C CA . SER A 1 179 ? -21.709 2.826 8.062 1.00 91.06 179 SER A CA 1
ATOM 1457 C C . SER A 1 179 ? -20.645 3.196 7.019 1.00 91.06 179 SER A C 1
ATOM 1459 O O . SER A 1 179 ? -20.967 3.394 5.845 1.00 91.06 179 SER A O 1
ATOM 1461 N N . ILE A 1 180 ? -19.362 3.177 7.401 1.00 88.25 180 ILE A N 1
ATOM 1462 C CA . ILE A 1 180 ? -18.241 3.461 6.488 1.00 88.25 180 ILE A CA 1
ATOM 1463 C C . ILE A 1 180 ? -18.171 2.426 5.358 1.00 88.25 180 ILE A C 1
ATOM 1465 O O . ILE A 1 180 ? -18.015 2.794 4.190 1.00 88.25 180 ILE A O 1
ATOM 1469 N N . LEU A 1 181 ? -18.315 1.136 5.683 1.00 83.94 181 LEU A N 1
ATOM 1470 C CA . LEU A 1 181 ? -18.290 0.068 4.680 1.00 83.94 181 LEU A CA 1
ATOM 1471 C C . LEU A 1 181 ? -19.465 0.182 3.708 1.00 83.94 181 LEU A C 1
ATOM 1473 O O . LEU A 1 181 ? -19.262 0.061 2.504 1.00 83.94 181 LEU A O 1
ATOM 1477 N N . LYS A 1 182 ? -20.678 0.465 4.198 1.00 84.50 182 LYS A N 1
ATOM 1478 C CA . LYS A 1 182 ? -21.856 0.659 3.343 1.00 84.50 182 LYS A CA 1
ATOM 1479 C C . LYS A 1 182 ? -21.632 1.780 2.336 1.00 84.50 182 LYS A C 1
ATOM 1481 O O . LYS A 1 182 ? -21.858 1.566 1.152 1.00 84.50 182 LYS A O 1
ATOM 1486 N N . VAL A 1 183 ? -21.143 2.942 2.773 1.00 75.38 183 VAL A N 1
ATOM 1487 C CA . VAL A 1 183 ? -20.881 4.070 1.864 1.00 75.38 183 VAL A CA 1
ATOM 1488 C C . VAL A 1 183 ? -19.869 3.683 0.784 1.00 75.38 183 VAL A C 1
ATOM 1490 O O . VAL A 1 183 ? -20.102 3.949 -0.391 1.00 75.38 183 VAL A O 1
ATOM 1493 N N . ARG A 1 184 ? -18.767 3.017 1.147 1.00 68.94 184 ARG A N 1
ATOM 1494 C CA . ARG A 1 184 ? -17.699 2.703 0.186 1.00 68.94 184 ARG A CA 1
ATOM 1495 C C . ARG A 1 184 ? -18.025 1.532 -0.746 1.00 68.94 184 ARG A C 1
ATOM 1497 O O . ARG A 1 184 ? -17.732 1.623 -1.931 1.00 68.94 184 ARG A O 1
ATOM 1504 N N . PHE A 1 185 ? -18.677 0.473 -0.267 1.00 62.81 185 PHE A N 1
ATOM 1505 C CA . PHE A 1 185 ? -19.038 -0.667 -1.122 1.00 62.81 185 PHE A CA 1
ATOM 1506 C C . PHE A 1 185 ? -20.255 -0.400 -2.014 1.00 62.81 185 PHE A C 1
ATOM 1508 O O . PHE A 1 185 ? -20.317 -0.935 -3.117 1.00 62.81 185 PHE A O 1
ATOM 1515 N N . VAL A 1 186 ? -21.188 0.465 -1.598 1.00 55.94 186 VAL A N 1
ATOM 1516 C CA . VAL A 1 186 ? -22.292 0.902 -2.473 1.00 55.94 186 VAL A CA 1
ATOM 1517 C C . VAL A 1 186 ? -21.779 1.781 -3.621 1.00 55.94 186 VAL A C 1
ATOM 1519 O O . VAL A 1 186 ? -22.347 1.746 -4.709 1.00 55.94 186 VAL A O 1
ATOM 1522 N N . LEU A 1 187 ? -20.690 2.530 -3.414 1.00 48.12 187 LEU A N 1
ATOM 1523 C CA . LEU A 1 187 ? -20.060 3.338 -4.463 1.00 48.12 187 LEU A CA 1
ATOM 1524 C C . LEU A 1 187 ? -19.208 2.512 -5.441 1.00 48.12 187 LEU A C 1
ATOM 1526 O O . LEU A 1 187 ? -19.143 2.885 -6.603 1.00 48.12 187 LEU A O 1
ATOM 1530 N N . SER A 1 188 ? -18.619 1.385 -5.025 1.00 46.41 188 SER A N 1
ATOM 1531 C CA . SER A 1 188 ? -17.861 0.498 -5.933 1.00 46.41 188 SER A CA 1
ATOM 1532 C C . SER A 1 188 ? -18.727 -0.392 -6.843 1.00 46.41 188 SER A C 1
ATOM 1534 O O . SER A 1 188 ? -18.181 -1.070 -7.706 1.00 46.41 188 SER A O 1
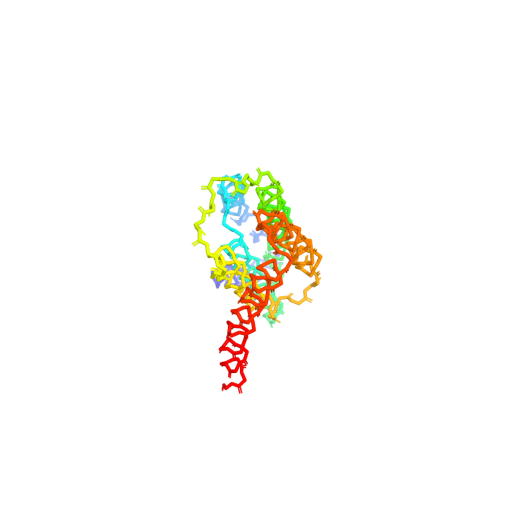ATOM 1536 N N . CYS A 1 189 ? -20.051 -0.438 -6.649 1.00 40.16 189 CYS A N 1
ATOM 1537 C CA . CYS A 1 189 ? -20.995 -1.185 -7.504 1.00 40.16 189 CYS A CA 1
ATOM 1538 C C . CYS A 1 189 ? -21.745 -0.300 -8.521 1.00 40.16 189 CYS A C 1
ATOM 1540 O O . CYS A 1 189 ? -22.715 -0.761 -9.125 1.00 40.16 189 CYS A O 1
ATOM 1542 N N . LYS A 1 190 ? -21.336 0.959 -8.695 1.00 33.78 190 LYS A N 1
ATOM 1543 C CA . LYS A 1 190 ? -21.819 1.855 -9.753 1.00 33.78 190 LYS A CA 1
ATOM 1544 C C . LYS A 1 190 ? -20.678 2.196 -10.694 1.00 33.78 190 LYS A C 1
ATOM 1546 O O . LYS A 1 190 ? -20.972 2.323 -11.899 1.00 33.78 190 LYS A O 1
#

pLDDT: mean 89.31, std 10.98, range [33.78, 96.94]